Protein AF-A0A1H2LSC7-F1 (afdb_monomer_lite)

pLDDT: mean 88.25, std 16.61, range [33.81, 98.88]

Structure (mmCIF, N/CA/C/O backbone):
data_AF-A0A1H2LSC7-F1
#
_entry.id   AF-A0A1H2LSC7-F1
#
loop_
_atom_site.group_PDB
_atom_site.id
_atom_site.type_symbol
_atom_site.label_atom_id
_atom_site.label_alt_id
_atom_site.label_comp_id
_atom_site.label_asym_id
_atom_site.label_entity_id
_atom_site.label_seq_id
_atom_site.pdbx_PDB_ins_code
_atom_site.Cartn_x
_atom_site.Cartn_y
_atom_site.Cartn_z
_atom_site.occupancy
_atom_site.B_iso_or_equiv
_atom_site.auth_seq_id
_atom_site.auth_comp_id
_atom_site.auth_asym_id
_atom_site.auth_atom_id
_atom_site.pdbx_PDB_model_num
ATOM 1 N N . MET A 1 1 ? 28.258 75.746 16.728 1.00 35.03 1 MET A N 1
ATOM 2 C CA . MET A 1 1 ? 27.053 76.510 16.337 1.00 35.03 1 MET A CA 1
ATOM 3 C C . MET A 1 1 ? 25.884 75.543 16.276 1.00 35.03 1 MET A C 1
ATOM 5 O O . MET A 1 1 ? 26.027 74.569 15.561 1.00 35.03 1 MET A O 1
ATOM 9 N N . ARG A 1 2 ? 24.838 75.814 17.082 1.00 34.50 2 ARG A N 1
ATOM 10 C CA . ARG A 1 2 ? 23.387 75.540 16.917 1.00 34.50 2 ARG A CA 1
ATOM 11 C C . ARG A 1 2 ? 22.988 74.249 16.175 1.00 34.50 2 ARG A C 1
ATOM 13 O O . ARG A 1 2 ? 23.414 74.051 15.056 1.00 34.50 2 ARG A O 1
ATOM 20 N N . ALA A 1 3 ? 22.050 73.413 16.591 1.00 33.81 3 ALA A N 1
ATOM 21 C CA . ALA A 1 3 ? 21.093 73.287 17.691 1.00 33.81 3 ALA A CA 1
ATOM 22 C C . ALA A 1 3 ? 20.413 71.900 17.421 1.00 33.81 3 ALA A C 1
ATOM 24 O O . ALA A 1 3 ? 20.705 71.289 16.400 1.00 33.81 3 ALA A O 1
ATOM 25 N N . LEU A 1 4 ? 19.572 71.247 18.216 1.00 38.88 4 LEU A N 1
ATOM 26 C CA . LEU A 1 4 ? 18.286 71.630 18.788 1.00 38.88 4 LEU A CA 1
ATOM 27 C C . LEU A 1 4 ? 17.768 70.361 19.494 1.00 38.88 4 LEU A C 1
ATOM 29 O O . LEU A 1 4 ? 17.824 69.264 18.943 1.00 38.88 4 LEU A O 1
ATOM 33 N N . VAL A 1 5 ? 17.234 70.546 20.694 1.00 41.16 5 VAL A N 1
ATOM 34 C CA . VAL A 1 5 ? 16.410 69.588 21.437 1.00 41.16 5 VAL A CA 1
ATOM 35 C C . VAL A 1 5 ? 15.128 69.289 20.655 1.00 41.16 5 VAL A C 1
ATOM 37 O O . VAL A 1 5 ? 14.510 70.219 20.139 1.00 41.16 5 VAL A O 1
ATOM 40 N N . ARG A 1 6 ? 14.674 68.029 20.644 1.00 41.75 6 ARG A N 1
ATOM 41 C CA . ARG A 1 6 ? 13.248 67.694 20.485 1.00 41.75 6 ARG A CA 1
ATOM 42 C C . ARG A 1 6 ? 12.910 66.387 21.201 1.00 41.75 6 ARG A C 1
ATOM 44 O O . ARG A 1 6 ? 13.092 65.291 20.686 1.00 41.75 6 ARG A O 1
ATOM 51 N N . THR A 1 7 ? 12.426 66.564 22.422 1.00 42.53 7 THR A N 1
ATOM 52 C CA . THR A 1 7 ? 11.680 65.598 23.223 1.00 42.53 7 THR A CA 1
ATOM 53 C C . THR A 1 7 ? 10.428 65.157 22.465 1.00 42.53 7 THR A C 1
ATOM 55 O O . THR A 1 7 ? 9.638 66.007 22.060 1.00 42.53 7 THR A O 1
ATOM 58 N N . TYR A 1 8 ? 10.211 63.849 22.329 1.00 38.62 8 TYR A N 1
ATOM 59 C CA . TYR A 1 8 ? 8.904 63.285 21.996 1.00 38.62 8 TYR A CA 1
ATOM 60 C C . TYR A 1 8 ? 8.527 62.263 23.068 1.00 38.62 8 TYR A C 1
ATOM 62 O O . TYR A 1 8 ? 9.017 61.138 23.076 1.00 38.62 8 TYR A O 1
ATOM 70 N N . LEU A 1 9 ? 7.652 62.683 23.987 1.00 42.12 9 LEU A N 1
ATOM 71 C CA . LEU A 1 9 ? 6.795 61.763 24.724 1.00 42.12 9 LEU A CA 1
ATOM 72 C C . LEU A 1 9 ? 5.819 61.139 23.721 1.00 42.12 9 LEU A C 1
ATOM 74 O O . LEU A 1 9 ? 5.091 61.863 23.045 1.00 42.12 9 LEU A O 1
ATOM 78 N N . THR A 1 10 ? 5.770 59.812 23.657 1.00 39.44 10 THR A N 1
ATOM 79 C CA . THR A 1 10 ? 4.643 59.084 23.064 1.00 39.44 10 THR A CA 1
ATOM 80 C C . THR A 1 10 ? 4.131 58.061 24.071 1.00 39.44 10 THR A C 1
ATOM 82 O O . THR A 1 10 ? 4.893 57.375 24.746 1.00 39.44 10 THR A O 1
ATOM 85 N N . LEU A 1 11 ? 2.811 58.084 24.235 1.00 39.69 11 LEU A N 1
ATOM 86 C CA . LEU A 1 11 ? 2.016 57.390 25.238 1.00 39.69 11 LEU A CA 1
ATOM 87 C C . LEU A 1 11 ? 2.066 55.867 25.040 1.00 39.69 11 LEU A C 1
ATOM 89 O O . LEU A 1 11 ? 1.738 55.370 23.965 1.00 39.69 11 LEU A O 1
ATOM 93 N N . LEU A 1 12 ? 2.414 55.128 26.095 1.00 38.09 12 LEU A N 1
ATOM 94 C CA . LEU A 1 12 ? 2.219 53.679 26.182 1.00 38.09 12 LEU A CA 1
ATOM 95 C C . LEU A 1 12 ? 0.728 53.393 26.418 1.00 38.09 12 LEU A C 1
ATOM 97 O O . LEU A 1 12 ? 0.243 53.499 27.542 1.00 38.09 12 LEU A O 1
ATOM 101 N N . ALA A 1 13 ? -0.002 53.039 25.362 1.00 42.72 13 ALA A N 1
ATOM 102 C CA . ALA A 1 13 ? -1.323 52.434 25.485 1.00 42.72 13 ALA A CA 1
ATOM 103 C C . ALA A 1 13 ? -1.151 50.932 25.765 1.00 42.72 13 ALA A C 1
ATOM 105 O O . ALA A 1 13 ? -0.716 50.168 24.905 1.00 42.72 13 ALA A O 1
ATOM 106 N N . SER A 1 14 ? -1.453 50.519 26.992 1.00 41.12 14 SER A N 1
ATOM 107 C CA . SER A 1 14 ? -1.432 49.123 27.425 1.00 41.12 14 SER A CA 1
ATOM 108 C C . SER A 1 14 ? -2.582 48.350 26.773 1.00 41.12 14 SER A C 1
ATOM 110 O O . SER A 1 14 ? -3.738 48.514 27.154 1.00 41.12 14 SER A O 1
ATOM 112 N N . ALA A 1 15 ? -2.278 47.490 25.801 1.00 44.19 15 ALA A N 1
ATOM 113 C CA . ALA A 1 15 ? -3.212 46.468 25.343 1.00 44.19 15 ALA A CA 1
ATOM 114 C C . ALA A 1 15 ? -3.176 45.297 26.338 1.00 44.19 15 ALA A C 1
ATOM 116 O O . ALA A 1 15 ? -2.215 44.529 26.371 1.00 44.19 15 ALA A O 1
ATOM 117 N N . LEU A 1 16 ? -4.207 45.179 27.180 1.00 39.78 16 LEU A N 1
ATOM 118 C CA . LEU A 1 16 ? -4.446 43.969 27.964 1.00 39.78 16 LEU A CA 1
ATOM 119 C C . LEU A 1 16 ? -4.820 42.843 26.988 1.00 39.78 16 LEU A C 1
ATOM 121 O O . LEU A 1 16 ? -5.946 42.777 26.499 1.00 39.78 16 LEU A O 1
ATOM 125 N N . VAL A 1 17 ? -3.865 41.968 26.686 1.00 43.94 17 VAL A N 1
ATOM 126 C CA . VAL A 1 17 ? -4.133 40.697 26.010 1.00 43.94 17 VAL A CA 1
ATOM 127 C C . VAL A 1 17 ? -4.772 39.770 27.042 1.00 43.94 17 VAL A C 1
ATOM 129 O O . VAL A 1 17 ? -4.100 39.306 27.962 1.00 43.94 17 VAL A O 1
ATOM 132 N N . LEU A 1 18 ? -6.078 39.512 26.916 1.00 41.44 18 LEU A N 1
ATOM 133 C CA . LEU A 1 18 ? -6.701 38.375 27.591 1.00 41.44 18 LEU A CA 1
ATOM 134 C C . LEU A 1 18 ? -6.122 37.098 26.976 1.00 41.44 18 LEU A C 1
ATOM 136 O O . LEU A 1 18 ? -6.518 36.681 25.889 1.00 41.44 18 LEU A O 1
ATOM 140 N N . VAL A 1 19 ? -5.177 36.477 27.675 1.00 43.66 19 VAL A N 1
ATOM 141 C CA . VAL A 1 19 ? -4.771 35.101 27.397 1.00 43.66 19 VAL A CA 1
ATOM 142 C C . VAL A 1 19 ? -5.918 34.208 27.859 1.00 43.66 19 VAL A C 1
ATOM 144 O O . VAL A 1 19 ? -6.100 33.980 29.054 1.00 43.66 19 VAL A O 1
ATOM 147 N N . ALA A 1 20 ? -6.733 33.739 26.916 1.00 48.62 20 ALA A N 1
ATOM 148 C CA . ALA A 1 20 ? -7.642 32.636 27.178 1.00 48.62 20 ALA A CA 1
ATOM 149 C C . ALA A 1 20 ? -6.784 31.398 27.476 1.00 48.62 20 ALA A C 1
ATOM 151 O O . ALA A 1 20 ? -6.109 30.873 26.593 1.00 48.62 20 ALA A O 1
ATOM 152 N N . LEU A 1 21 ? -6.774 30.962 28.736 1.00 45.81 21 LEU A N 1
ATOM 153 C CA . LEU A 1 21 ? -6.226 29.669 29.127 1.00 45.81 21 LEU A CA 1
ATOM 154 C C . LEU A 1 21 ? -7.118 28.589 28.505 1.00 45.81 21 LEU A C 1
ATOM 156 O O . LEU A 1 21 ? -8.136 28.209 29.082 1.00 45.81 21 LEU A O 1
ATOM 160 N N . ALA A 1 22 ? -6.768 28.127 27.305 1.00 52.47 22 ALA A N 1
ATOM 161 C CA . ALA A 1 22 ? -7.295 26.879 26.783 1.00 52.47 22 ALA A CA 1
ATOM 162 C C . ALA A 1 22 ? -6.825 25.770 27.734 1.00 52.47 22 ALA A C 1
ATOM 164 O O . ALA A 1 22 ? -5.633 25.471 27.811 1.00 52.47 22 ALA A O 1
ATOM 165 N N . GLY A 1 23 ? -7.747 25.223 28.529 1.00 44.78 23 GLY A N 1
ATOM 166 C CA . GLY A 1 23 ? -7.474 24.010 29.293 1.00 44.78 23 GLY A CA 1
ATOM 167 C C . GLY A 1 23 ? -7.078 22.874 28.341 1.00 44.78 23 GLY A C 1
ATOM 168 O O . GLY A 1 23 ? -7.434 22.929 27.160 1.00 44.78 23 GLY A O 1
ATOM 169 N N . PRO A 1 24 ? -6.349 21.851 28.815 1.00 43.66 24 PRO A N 1
ATOM 170 C CA . PRO A 1 24 ? -6.040 20.695 27.987 1.00 43.66 24 PRO A CA 1
ATOM 171 C C . PRO A 1 24 ? -7.358 20.109 27.480 1.00 43.66 24 PRO A C 1
ATOM 173 O O . PRO A 1 24 ? -8.225 19.739 28.276 1.00 43.66 24 PRO A O 1
ATOM 176 N N . ALA A 1 25 ? -7.534 20.081 26.159 1.00 47.75 25 ALA A N 1
ATOM 177 C CA . ALA A 1 25 ? -8.632 19.353 25.553 1.00 47.75 25 ALA A CA 1
ATOM 178 C C . ALA A 1 25 ? -8.493 17.900 26.013 1.00 47.75 25 ALA A C 1
ATOM 180 O O . ALA A 1 25 ? -7.484 17.255 25.732 1.00 47.75 25 ALA A O 1
ATOM 181 N N . ALA A 1 26 ? -9.460 17.407 26.788 1.00 49.00 26 ALA A N 1
ATOM 182 C CA . ALA A 1 26 ? -9.524 15.986 27.083 1.00 49.00 26 ALA A CA 1
ATOM 183 C C . ALA A 1 26 ? -9.563 15.255 25.736 1.00 49.00 26 ALA A C 1
ATOM 185 O O . ALA A 1 26 ? -10.415 15.574 24.902 1.00 49.00 26 ALA A O 1
ATOM 186 N N . ALA A 1 27 ? -8.618 14.338 25.509 1.00 55.34 27 ALA A N 1
ATOM 187 C CA . ALA A 1 27 ? -8.615 13.514 24.311 1.00 55.34 27 ALA A CA 1
ATOM 188 C C . ALA A 1 27 ? -9.994 12.852 24.196 1.00 55.34 27 ALA A C 1
ATOM 190 O O . ALA A 1 27 ? -10.473 12.218 25.142 1.00 55.34 27 ALA A O 1
ATOM 191 N N . ALA A 1 28 ? -10.683 13.099 23.083 1.00 61.38 28 ALA A N 1
ATOM 192 C CA . ALA A 1 28 ? -11.996 12.526 22.865 1.00 61.38 28 ALA A CA 1
ATOM 193 C C . ALA A 1 28 ? -11.847 11.002 22.824 1.00 61.38 28 ALA A C 1
ATOM 195 O O . ALA A 1 28 ? -11.051 10.483 22.047 1.00 61.38 28 ALA A O 1
ATOM 196 N N . VAL A 1 29 ? -12.606 10.293 23.663 1.00 62.53 29 VAL A N 1
ATOM 197 C CA . VAL A 1 29 ? -12.634 8.827 23.637 1.00 62.53 29 VAL A CA 1
ATOM 198 C C . VAL A 1 29 ? -13.017 8.378 22.220 1.00 62.53 29 VAL A C 1
ATOM 200 O O . VAL A 1 29 ? -14.018 8.885 21.694 1.00 62.53 29 VAL A O 1
ATOM 203 N N . PRO A 1 30 ? -12.269 7.441 21.605 1.00 72.19 30 PRO A N 1
ATOM 204 C CA . PRO A 1 30 ? -12.590 6.931 20.280 1.00 72.19 30 PRO A CA 1
ATOM 205 C C . PRO A 1 30 ? -14.047 6.464 20.184 1.00 72.19 30 PRO A C 1
ATOM 207 O O . PRO A 1 30 ? -14.592 5.827 21.091 1.00 72.19 30 PRO A O 1
ATOM 210 N N . GLY A 1 31 ? -14.704 6.795 19.072 1.00 78.50 31 GLY A N 1
ATOM 211 C CA . GLY A 1 31 ? -16.074 6.363 18.820 1.00 78.50 31 GLY A CA 1
ATOM 212 C C . GLY A 1 31 ? -16.161 4.849 18.577 1.00 78.50 31 GLY A C 1
ATOM 213 O O . GLY A 1 31 ? -15.164 4.202 18.266 1.00 78.50 31 GLY A O 1
ATOM 214 N N . PRO A 1 32 ? -17.364 4.249 18.608 1.00 81.94 32 PRO A N 1
ATOM 215 C CA . PRO A 1 32 ? -17.538 2.801 18.427 1.00 81.94 32 PRO A CA 1
ATOM 216 C C . PRO A 1 32 ? -17.153 2.285 17.028 1.00 81.94 32 PRO A C 1
ATOM 218 O O . PRO A 1 32 ? -17.107 1.079 16.817 1.00 81.94 32 PRO A O 1
ATOM 221 N N . ARG A 1 33 ? -16.899 3.178 16.064 1.00 90.81 33 ARG A N 1
ATOM 222 C CA . ARG A 1 33 ? -16.429 2.846 14.706 1.00 90.81 33 ARG A CA 1
ATOM 223 C C . ARG A 1 33 ? -14.995 3.305 14.444 1.00 90.81 33 ARG A C 1
ATOM 225 O O . ARG A 1 33 ? -14.548 3.261 13.301 1.00 90.81 33 ARG A O 1
ATOM 232 N N . THR A 1 34 ? -14.314 3.784 15.481 1.00 95.12 34 THR A N 1
ATOM 233 C CA . THR A 1 34 ? -12.961 4.313 15.385 1.00 95.12 34 THR A CA 1
ATOM 234 C C . THR A 1 34 ? -11.966 3.192 15.652 1.00 95.12 34 THR A C 1
ATOM 236 O O . THR A 1 34 ? -11.986 2.563 16.713 1.00 95.12 34 THR A O 1
ATOM 239 N N . GLY A 1 35 ? -11.142 2.908 14.657 1.00 96.94 35 GLY A N 1
ATOM 240 C CA . GLY A 1 35 ? -9.909 2.156 14.780 1.00 96.94 35 GLY A CA 1
ATOM 241 C C . GLY A 1 35 ? -8.707 3.082 14.914 1.00 96.94 35 GLY A C 1
ATOM 242 O O . GLY A 1 35 ? -8.849 4.283 15.151 1.00 96.94 35 GLY A O 1
ATOM 243 N N . VAL A 1 36 ? -7.537 2.488 14.772 1.00 97.12 36 VAL A N 1
ATOM 244 C CA . VAL A 1 36 ? -6.236 3.139 14.910 1.00 97.12 36 VAL A CA 1
ATOM 245 C C . VAL A 1 36 ? -5.244 2.431 14.007 1.00 97.12 36 VAL A C 1
ATOM 247 O O . VAL A 1 36 ? -5.333 1.208 13.841 1.00 97.12 36 VAL A O 1
ATOM 250 N N . ASP A 1 37 ? -4.264 3.153 13.493 1.00 97.25 37 ASP A N 1
ATOM 251 C CA . ASP A 1 37 ? -3.101 2.536 12.882 1.00 97.25 37 ASP A CA 1
ATOM 252 C C . ASP A 1 37 ? -1.836 2.772 13.712 1.00 97.25 37 ASP A C 1
ATOM 254 O O . ASP A 1 37 ? -1.679 3.771 14.413 1.00 97.25 37 ASP A O 1
ATOM 258 N N . VAL A 1 38 ? -0.976 1.752 13.740 1.00 97.00 38 VAL A N 1
ATOM 259 C CA . VAL A 1 38 ? 0.258 1.745 14.532 1.00 97.00 38 VAL A CA 1
ATOM 260 C C . VAL A 1 38 ? 1.401 1.151 13.729 1.00 97.00 38 VAL A C 1
ATOM 262 O O . VAL A 1 38 ? 1.217 0.275 12.880 1.00 97.00 38 VAL A O 1
ATOM 265 N N . SER A 1 39 ? 2.610 1.598 14.036 1.00 96.81 39 SER A N 1
ATOM 266 C CA . SER A 1 39 ? 3.842 1.086 13.446 1.00 96.81 39 SER A CA 1
ATOM 267 C C . SER A 1 39 ? 4.998 1.279 14.420 1.00 96.81 39 SER A C 1
ATOM 269 O O . SER A 1 39 ? 4.795 1.462 15.622 1.00 96.81 39 SER A O 1
ATOM 271 N N . TRP A 1 40 ? 6.225 1.241 13.916 1.00 94.25 40 TRP A N 1
ATOM 272 C CA . TRP A 1 40 ? 7.440 1.347 14.716 1.00 94.25 40 TRP A CA 1
ATOM 273 C C . TRP A 1 40 ? 7.497 2.530 15.716 1.00 94.25 40 TRP A C 1
ATOM 275 O O . TRP A 1 40 ? 8.130 2.348 16.759 1.00 94.25 40 TRP A O 1
ATOM 285 N N . PRO A 1 41 ? 6.852 3.706 15.507 1.00 94.56 41 PRO A N 1
ATOM 286 C CA . PRO A 1 41 ? 6.888 4.777 16.506 1.00 94.56 41 PRO A CA 1
ATOM 287 C C . PRO A 1 41 ? 6.152 4.419 17.807 1.00 94.56 41 PRO A C 1
ATOM 289 O O . PRO A 1 41 ? 6.442 5.002 18.849 1.00 94.56 41 PRO A O 1
ATOM 292 N N . GLN A 1 42 ? 5.230 3.449 17.766 1.00 95.38 42 GLN A N 1
ATOM 293 C CA . GLN A 1 42 ? 4.459 2.969 18.919 1.00 95.38 42 GLN A CA 1
ATOM 294 C C . GLN A 1 42 ? 5.001 1.649 19.503 1.00 95.38 42 GLN A C 1
ATOM 296 O O . GLN A 1 42 ? 4.271 0.925 20.186 1.00 95.38 42 GLN A O 1
ATOM 301 N N . CYS A 1 43 ? 6.256 1.276 19.226 1.00 95.50 43 CYS A N 1
ATOM 302 C CA . CYS A 1 43 ? 6.854 0.094 19.852 1.00 95.50 43 CYS A CA 1
ATOM 303 C C . CYS A 1 43 ? 6.941 0.251 21.380 1.00 95.50 43 CYS A C 1
ATOM 305 O O . CYS A 1 43 ? 7.501 1.225 21.883 1.00 95.50 43 CYS A O 1
ATOM 307 N N . GLY A 1 44 ? 6.403 -0.726 22.119 1.00 92.44 44 GLY A N 1
ATOM 308 C CA . GLY A 1 44 ? 6.350 -0.731 23.586 1.00 92.44 44 GLY A CA 1
ATOM 309 C C . GLY A 1 44 ? 5.392 0.295 24.209 1.00 92.44 44 GLY A C 1
ATOM 310 O O . GLY A 1 44 ? 5.333 0.412 25.434 1.00 92.44 44 GLY A O 1
ATOM 311 N N . THR A 1 45 ? 4.660 1.055 23.393 1.00 93.00 45 THR A N 1
ATOM 312 C CA . THR A 1 45 ? 3.756 2.133 23.823 1.00 93.00 45 THR A CA 1
ATOM 313 C C . THR A 1 45 ? 2.422 2.070 23.083 1.00 93.00 45 THR A C 1
ATOM 315 O O . THR A 1 45 ? 1.831 3.102 22.758 1.00 93.00 45 THR A O 1
ATOM 318 N N . GLN A 1 46 ? 1.927 0.858 22.806 1.00 91.88 46 GLN A N 1
ATOM 319 C CA . GLN A 1 46 ? 0.678 0.691 22.073 1.00 91.88 46 GLN A CA 1
ATOM 320 C C . GLN A 1 46 ? -0.472 1.399 22.801 1.00 91.88 46 GLN A C 1
ATOM 322 O O . GLN A 1 46 ? -0.553 1.357 24.037 1.00 91.88 46 GLN A O 1
ATOM 327 N N . PRO A 1 47 ? -1.388 2.027 22.049 1.00 90.75 47 PRO A N 1
ATOM 328 C CA . PRO A 1 47 ? -2.532 2.710 22.628 1.00 90.75 47 PRO A CA 1
ATOM 329 C C . PRO A 1 47 ? -3.345 1.800 23.562 1.00 90.75 47 PRO A C 1
ATOM 331 O O . PRO A 1 47 ? -3.605 0.632 23.259 1.00 90.75 47 PRO A O 1
ATOM 334 N N . SER A 1 48 ? -3.766 2.349 24.704 1.00 86.12 48 SER A N 1
ATOM 335 C CA . SER A 1 48 ? -4.582 1.632 25.699 1.00 86.12 48 SER A CA 1
ATOM 336 C C . SER A 1 48 ? -6.087 1.893 25.563 1.00 86.12 48 SER A C 1
ATOM 338 O O . SER A 1 48 ? -6.891 1.239 26.234 1.00 86.12 48 SER A O 1
ATOM 340 N N . ASP A 1 49 ? -6.474 2.817 24.682 1.00 83.06 49 ASP A N 1
ATOM 341 C CA . ASP A 1 49 ? -7.871 3.127 24.401 1.00 83.06 49 ASP A CA 1
ATOM 342 C C . ASP A 1 49 ? -8.600 1.968 23.703 1.00 83.06 49 ASP A C 1
ATOM 344 O O . ASP A 1 49 ? -8.019 1.012 23.180 1.00 83.06 49 ASP A O 1
ATOM 348 N N . ARG A 1 50 ? -9.933 2.043 23.703 1.00 87.75 50 ARG A N 1
ATOM 349 C CA . ARG A 1 50 ? -10.791 1.037 23.072 1.00 87.75 50 ARG A CA 1
ATOM 350 C C . ARG A 1 50 ? -10.996 1.362 21.596 1.00 87.75 50 ARG A C 1
ATOM 352 O O . ARG A 1 50 ? -11.848 2.180 21.265 1.00 87.75 50 ARG A O 1
ATOM 359 N N . PHE A 1 51 ? -10.294 0.644 20.728 1.00 94.44 51 PHE A N 1
ATOM 360 C CA . PHE A 1 51 ? -10.436 0.748 19.273 1.00 94.44 51 PHE A CA 1
ATOM 361 C C . PHE A 1 51 ? -11.216 -0.420 18.679 1.00 94.44 51 PHE A C 1
ATOM 363 O O . PHE A 1 51 ? -11.084 -1.563 19.120 1.00 94.44 51 PHE A O 1
ATOM 370 N N . ALA A 1 52 ? -12.039 -0.136 17.671 1.00 95.25 52 ALA A N 1
ATOM 371 C CA . ALA A 1 52 ? -12.865 -1.137 17.000 1.00 95.25 52 ALA A CA 1
ATOM 372 C C . ALA A 1 52 ? -12.048 -2.122 16.140 1.00 95.25 52 ALA A C 1
ATOM 374 O O . ALA A 1 52 ? -12.404 -3.294 15.996 1.00 95.25 52 ALA A O 1
ATOM 375 N N . PHE A 1 53 ? -10.950 -1.640 15.569 1.00 97.31 53 PHE A N 1
ATOM 376 C CA . PHE A 1 53 ? -9.999 -2.388 14.754 1.00 97.31 53 PHE A CA 1
ATOM 377 C C . PHE A 1 53 ? -8.631 -1.700 14.825 1.00 97.31 53 PHE A C 1
ATOM 379 O O . PHE A 1 53 ? -8.545 -0.551 15.263 1.00 97.31 53 PHE A O 1
ATOM 386 N N . ALA A 1 54 ? -7.588 -2.386 14.369 1.00 97.88 54 ALA A N 1
ATOM 387 C CA . ALA A 1 54 ? -6.271 -1.799 14.181 1.00 97.88 54 ALA A CA 1
ATOM 388 C C . ALA A 1 54 ? -5.686 -2.136 12.802 1.00 97.88 54 ALA A C 1
ATOM 390 O O . ALA A 1 54 ? -5.919 -3.228 12.264 1.00 97.88 54 ALA A O 1
ATOM 391 N N . VAL A 1 55 ? -4.914 -1.204 12.246 1.00 98.62 55 VAL A N 1
ATOM 392 C CA . VAL A 1 55 ? -4.080 -1.410 11.055 1.00 98.62 55 VAL A CA 1
ATOM 393 C C . VAL A 1 55 ? -2.614 -1.381 11.484 1.00 98.62 55 VAL A C 1
ATOM 395 O O . VAL A 1 55 ? -2.158 -0.418 12.086 1.00 98.62 55 VAL A O 1
ATOM 398 N N . VAL A 1 56 ? -1.867 -2.449 11.217 1.00 98.69 56 VAL A N 1
ATOM 399 C CA . VAL A 1 56 ? -0.480 -2.578 11.685 1.00 98.69 56 VAL A CA 1
ATOM 400 C C . VAL A 1 56 ? 0.490 -2.421 10.517 1.00 98.69 56 VAL A C 1
ATOM 402 O O . VAL A 1 56 ? 0.393 -3.136 9.515 1.00 98.69 56 VAL A O 1
ATOM 405 N N . GLY A 1 57 ? 1.440 -1.499 10.650 1.00 98.50 57 GLY A N 1
ATOM 406 C CA . GLY A 1 57 ? 2.492 -1.258 9.666 1.00 98.50 57 GLY A CA 1
ATOM 407 C C . GLY A 1 57 ? 3.516 -2.389 9.644 1.00 98.50 57 GLY A C 1
ATOM 408 O O . GLY A 1 57 ? 4.145 -2.693 10.656 1.00 98.50 57 GLY A O 1
ATOM 409 N N . VAL A 1 58 ? 3.720 -3.014 8.487 1.00 98.69 58 VAL A N 1
ATOM 410 C CA . VAL A 1 58 ? 4.584 -4.204 8.353 1.00 98.69 58 VAL A CA 1
ATOM 411 C C . VAL A 1 58 ? 6.064 -3.838 8.222 1.00 98.69 58 VAL A C 1
ATOM 413 O O . VAL A 1 58 ? 6.933 -4.539 8.745 1.00 98.69 58 VAL A O 1
ATOM 416 N N . ASN A 1 59 ? 6.376 -2.749 7.520 1.00 95.69 59 ASN A N 1
ATOM 417 C CA . ASN A 1 59 ? 7.734 -2.443 7.069 1.00 95.69 59 ASN A CA 1
ATOM 418 C C . ASN A 1 59 ? 8.365 -1.197 7.711 1.00 95.69 59 ASN A C 1
ATOM 420 O O . ASN A 1 59 ? 9.470 -0.818 7.346 1.00 95.69 59 ASN A O 1
ATOM 424 N N . GLY A 1 60 ? 7.740 -0.613 8.736 1.00 88.19 60 GLY A N 1
ATOM 425 C CA . GLY A 1 60 ? 8.411 0.344 9.620 1.00 88.19 60 GLY A CA 1
ATOM 426 C C . GLY A 1 60 ? 8.813 1.671 8.959 1.00 88.19 60 GLY A C 1
ATOM 427 O O . GLY A 1 60 ? 9.840 2.234 9.323 1.00 88.19 60 GLY A O 1
ATOM 428 N N . GLY A 1 61 ? 8.048 2.164 7.980 1.00 88.00 61 GLY A N 1
ATOM 429 C CA . GLY A 1 61 ? 8.283 3.468 7.342 1.00 88.00 61 GLY A CA 1
ATOM 430 C C . GLY A 1 61 ? 9.161 3.434 6.088 1.00 88.00 61 GLY A C 1
ATOM 431 O O . GLY A 1 61 ? 9.252 4.433 5.382 1.00 88.00 61 GLY A O 1
ATOM 432 N N . ILE A 1 62 ? 9.798 2.302 5.766 1.00 90.12 62 ILE A N 1
ATOM 433 C CA . ILE A 1 62 ? 10.559 2.130 4.520 1.00 90.12 62 ILE A CA 1
ATOM 434 C C . ILE A 1 62 ? 10.162 0.802 3.885 1.00 90.12 62 ILE A C 1
ATOM 436 O O . ILE A 1 62 ? 10.137 -0.235 4.540 1.00 90.12 62 ILE A O 1
ATOM 440 N N . SER A 1 63 ? 9.912 0.809 2.573 1.00 91.38 63 SER A N 1
ATOM 441 C CA . SER A 1 63 ? 9.406 -0.366 1.843 1.00 91.38 63 SER A CA 1
ATOM 442 C C . SER A 1 63 ? 10.232 -1.653 2.008 1.00 91.38 63 SER A C 1
ATOM 444 O O . SER A 1 63 ? 9.696 -2.747 1.836 1.00 91.38 63 SER A O 1
ATOM 446 N N . SER A 1 64 ? 11.521 -1.533 2.342 1.00 91.56 64 SER A N 1
ATOM 447 C CA . SER A 1 64 ? 12.464 -2.642 2.494 1.00 91.56 64 SER A CA 1
ATOM 448 C C . SER A 1 64 ? 12.837 -2.984 3.941 1.00 91.56 64 SER A C 1
ATOM 450 O O . SER A 1 64 ? 13.578 -3.946 4.141 1.00 91.56 64 SER A O 1
ATOM 452 N N . THR A 1 65 ? 12.370 -2.251 4.953 1.00 94.50 65 THR A N 1
ATOM 453 C CA . THR A 1 65 ? 12.669 -2.555 6.368 1.00 94.50 65 THR A CA 1
ATOM 454 C C . THR A 1 65 ? 11.567 -3.389 7.010 1.00 94.50 65 THR A C 1
ATOM 456 O O . THR A 1 65 ? 10.544 -3.647 6.387 1.00 94.50 65 THR A O 1
ATOM 459 N N . THR A 1 66 ? 11.779 -3.864 8.234 1.00 97.44 66 THR A N 1
ATOM 460 C CA . THR A 1 66 ? 10.774 -4.602 9.013 1.00 97.44 66 THR A CA 1
ATOM 461 C C . THR A 1 66 ? 10.408 -3.772 10.230 1.00 97.44 66 THR A C 1
ATOM 463 O O . THR A 1 66 ? 11.305 -3.248 10.890 1.00 97.44 66 THR A O 1
ATOM 466 N N . ASN A 1 67 ? 9.117 -3.662 10.546 1.00 98.12 67 ASN A N 1
ATOM 467 C CA . ASN A 1 67 ? 8.690 -3.086 11.816 1.00 98.12 67 ASN A CA 1
ATOM 468 C C . ASN A 1 67 ? 9.205 -3.974 12.974 1.00 98.12 67 ASN A C 1
ATOM 470 O O . ASN A 1 67 ? 8.797 -5.136 13.066 1.00 98.12 67 ASN A O 1
ATOM 474 N N . PRO A 1 68 ? 10.092 -3.468 13.853 1.00 97.62 68 PRO A N 1
ATOM 475 C CA . PRO A 1 68 ? 10.744 -4.286 14.873 1.00 97.62 68 PRO A CA 1
ATOM 476 C C . PRO A 1 68 ? 9.788 -4.798 15.959 1.00 97.62 68 PRO A C 1
ATOM 478 O O . PRO A 1 68 ? 10.125 -5.761 16.639 1.00 97.62 68 PRO A O 1
ATOM 481 N N . CYS A 1 69 ? 8.605 -4.199 16.111 1.00 97.19 69 CYS A N 1
ATOM 482 C CA . CYS A 1 69 ? 7.575 -4.643 17.052 1.00 97.19 69 CYS A CA 1
ATOM 483 C C . CYS A 1 69 ? 6.344 -5.237 16.350 1.00 97.19 69 CYS A C 1
ATOM 485 O O . CYS A 1 69 ? 5.262 -5.279 16.933 1.00 97.19 69 CYS A O 1
ATOM 487 N N . LEU A 1 70 ? 6.485 -5.723 15.108 1.00 98.50 70 LEU A N 1
ATOM 488 C CA . LEU A 1 70 ? 5.358 -6.248 14.332 1.00 98.50 70 LEU A CA 1
ATOM 489 C C . LEU A 1 70 ? 4.613 -7.379 15.061 1.00 98.50 70 LEU A C 1
ATOM 491 O O . LEU A 1 70 ? 3.389 -7.347 15.121 1.00 98.50 70 LEU A O 1
ATOM 495 N N . ALA A 1 71 ? 5.319 -8.349 15.653 1.00 98.44 71 ALA A N 1
ATOM 496 C CA . ALA A 1 71 ? 4.684 -9.460 16.372 1.00 98.44 71 ALA A CA 1
ATOM 497 C C . ALA A 1 71 ? 3.886 -8.971 17.595 1.00 98.44 71 ALA A C 1
ATOM 499 O O . ALA A 1 71 ? 2.725 -9.337 17.783 1.00 98.44 71 ALA A O 1
ATOM 500 N N . GLU A 1 72 ? 4.484 -8.080 18.386 1.00 98.06 72 GLU A N 1
ATOM 501 C CA . GLU A 1 72 ? 3.856 -7.455 19.553 1.00 98.06 72 GLU A CA 1
ATOM 502 C C . GLU A 1 72 ? 2.598 -6.668 19.160 1.00 98.06 72 GLU A C 1
ATOM 504 O O . GLU A 1 72 ? 1.534 -6.840 19.757 1.00 98.06 72 GLU A O 1
ATOM 509 N N . GLN A 1 73 ? 2.690 -5.849 18.111 1.00 98.12 73 GLN A N 1
ATOM 510 C CA . GLN A 1 73 ? 1.574 -5.041 17.626 1.00 98.12 73 GLN A CA 1
ATOM 511 C C . GLN A 1 73 ? 0.466 -5.888 17.001 1.00 98.12 73 GLN A C 1
ATOM 513 O O . GLN A 1 73 ? -0.704 -5.564 17.175 1.00 98.12 73 GLN A O 1
ATOM 518 N N . LEU A 1 74 ? 0.793 -6.996 16.334 1.00 98.50 74 LEU A N 1
ATOM 519 C CA . LEU A 1 74 ? -0.199 -7.950 15.836 1.00 98.50 74 LEU A CA 1
ATOM 520 C C . LEU A 1 74 ? -0.969 -8.619 16.981 1.00 98.50 74 LEU A C 1
ATOM 522 O O . LEU A 1 74 ? -2.201 -8.682 16.937 1.00 98.50 74 LEU A O 1
ATOM 526 N N . ALA A 1 75 ? -0.266 -9.085 18.016 1.00 97.69 75 ALA A N 1
ATOM 527 C CA . ALA A 1 75 ? -0.891 -9.677 19.197 1.00 97.69 75 ALA A CA 1
ATOM 528 C C . ALA A 1 75 ? -1.785 -8.660 19.927 1.00 97.69 75 ALA A C 1
ATOM 530 O O . ALA A 1 75 ? -2.933 -8.968 20.261 1.00 97.69 75 ALA A O 1
ATOM 531 N N . TRP A 1 76 ? -1.297 -7.428 20.107 1.00 97.25 76 TRP A N 1
ATOM 532 C CA . TRP A 1 76 ? -2.075 -6.323 20.670 1.00 97.25 76 TRP A CA 1
ATOM 533 C C . TRP A 1 76 ? -3.321 -6.021 19.828 1.00 97.25 76 TRP A C 1
ATOM 535 O O . TRP A 1 76 ? -4.427 -6.023 20.366 1.00 97.25 76 TRP A O 1
ATOM 545 N N . ALA A 1 77 ? -3.168 -5.854 18.510 1.00 96.94 77 ALA A N 1
ATOM 546 C CA . ALA A 1 77 ? -4.253 -5.567 17.571 1.00 96.94 77 ALA A CA 1
ATOM 547 C C . ALA A 1 77 ? -5.347 -6.644 17.614 1.00 96.94 77 ALA A C 1
ATOM 549 O O . ALA A 1 77 ? -6.540 -6.343 17.550 1.00 96.94 77 ALA A O 1
ATOM 550 N N . HIS A 1 78 ? -4.960 -7.913 17.757 1.00 96.19 78 HIS A N 1
ATOM 551 C CA . HIS A 1 78 ? -5.910 -9.011 17.909 1.00 96.19 78 HIS A CA 1
ATOM 552 C C . HIS A 1 78 ? -6.709 -8.915 19.221 1.00 96.19 78 HIS A C 1
ATOM 554 O O . HIS A 1 78 ? -7.904 -9.225 19.245 1.00 96.19 78 HIS A O 1
ATOM 560 N N . ALA A 1 79 ? -6.073 -8.440 20.293 1.00 94.88 79 ALA A N 1
ATOM 561 C CA . ALA A 1 79 ? -6.631 -8.365 21.640 1.00 94.88 79 ALA A CA 1
ATOM 562 C C . ALA A 1 79 ? -7.380 -7.055 21.971 1.00 94.88 79 ALA A C 1
ATOM 564 O O . ALA A 1 79 ? -7.969 -6.968 23.052 1.00 94.88 79 ALA A O 1
ATOM 565 N N . ILE A 1 80 ? -7.396 -6.043 21.089 1.00 90.31 80 ILE A N 1
ATOM 566 C CA . ILE A 1 80 ? -7.991 -4.727 21.402 1.00 90.31 80 ILE A CA 1
ATOM 567 C C . ILE A 1 80 ? -9.469 -4.833 21.847 1.00 90.31 80 ILE A C 1
ATOM 569 O O . ILE A 1 80 ? -10.291 -5.464 21.175 1.00 90.31 80 ILE A O 1
ATOM 573 N N . PRO A 1 81 ? -9.879 -4.214 22.969 1.00 80.31 81 PRO A N 1
ATOM 574 C CA . PRO A 1 81 ? -11.188 -4.471 23.578 1.00 80.31 81 PRO A CA 1
ATOM 575 C C . PRO A 1 81 ? -12.325 -3.555 23.070 1.00 80.31 81 PRO A C 1
ATOM 577 O O . PRO A 1 81 ? -13.211 -3.181 23.851 1.00 80.31 81 PRO A O 1
ATOM 580 N N . GLY A 1 82 ? -12.312 -3.159 21.792 1.00 82.25 82 GLY A N 1
ATOM 581 C CA . GLY A 1 82 ? -13.333 -2.281 21.206 1.00 82.25 82 GLY A CA 1
ATOM 582 C C . GLY A 1 82 ? -14.466 -2.984 20.455 1.00 82.25 82 GLY A C 1
ATOM 583 O O . GLY A 1 82 ? -14.542 -4.214 20.357 1.00 82.25 82 GLY A O 1
ATOM 584 N N . SER A 1 83 ? -15.389 -2.151 19.970 1.00 85.38 83 SER A N 1
ATOM 585 C CA . SER A 1 83 ? -16.623 -2.570 19.296 1.00 85.38 83 SER A CA 1
ATOM 586 C C . SER A 1 83 ? -16.338 -3.292 17.980 1.00 85.38 83 SER A C 1
ATOM 588 O O . SER A 1 83 ? -15.326 -3.059 17.334 1.00 85.38 83 SER A O 1
ATOM 590 N N . ILE A 1 84 ? -17.254 -4.157 17.550 1.00 89.25 84 ILE A N 1
ATOM 591 C CA . ILE A 1 84 ? -17.163 -4.813 16.243 1.00 89.25 84 ILE A CA 1
ATOM 592 C C . ILE A 1 84 ? -17.909 -3.956 15.221 1.00 89.25 84 ILE A C 1
ATOM 594 O O . ILE A 1 84 ? -19.091 -3.670 15.409 1.00 89.25 84 ILE A O 1
ATOM 598 N N . VAL A 1 85 ? -17.238 -3.594 14.128 1.00 94.06 85 VAL A N 1
ATOM 599 C CA . VAL A 1 85 ? -17.868 -2.963 12.961 1.00 94.06 85 VAL A CA 1
ATOM 600 C C . VAL A 1 85 ? -18.054 -4.032 11.879 1.00 94.06 85 VAL A C 1
ATOM 602 O O . VAL A 1 85 ? -17.059 -4.580 11.400 1.00 94.06 85 VAL A O 1
ATOM 605 N N . PRO A 1 86 ? -19.297 -4.385 11.498 1.00 93.19 86 PRO A N 1
ATOM 606 C CA . PRO A 1 86 ? -19.541 -5.356 10.437 1.00 93.19 86 PRO A CA 1
ATOM 607 C C . PRO A 1 86 ? -18.800 -4.993 9.145 1.00 93.19 86 PRO A C 1
ATOM 609 O O . PRO A 1 86 ? -18.817 -3.850 8.708 1.00 93.19 86 PRO A O 1
ATOM 612 N N . GLY A 1 87 ? -18.130 -5.970 8.534 1.00 92.25 87 GLY A N 1
ATOM 613 C CA . GLY A 1 87 ? -17.354 -5.760 7.307 1.00 92.25 87 GLY A CA 1
ATOM 614 C C . GLY A 1 87 ? -15.955 -5.165 7.512 1.00 92.25 87 GLY A C 1
ATOM 615 O O . GLY A 1 87 ? -15.115 -5.330 6.628 1.00 92.25 87 GLY A O 1
ATOM 616 N N . GLN A 1 88 ? -15.655 -4.568 8.670 1.00 96.00 88 GLN A N 1
ATOM 617 C CA . GLN A 1 88 ? -14.321 -4.066 8.998 1.00 96.00 88 GLN A CA 1
ATOM 618 C C . GLN A 1 88 ? -13.507 -5.148 9.731 1.00 96.00 88 GLN A C 1
ATOM 620 O O . GLN A 1 88 ? -13.888 -5.572 10.826 1.00 96.00 88 GLN A O 1
ATOM 625 N N . PRO A 1 89 ? -12.380 -5.626 9.173 1.00 95.69 89 PRO A N 1
ATOM 626 C CA . PRO A 1 89 ? -11.542 -6.603 9.861 1.00 95.69 89 PRO A CA 1
ATOM 627 C C . PRO A 1 89 ? -10.907 -5.999 11.108 1.00 95.69 89 PRO A C 1
ATOM 629 O O . PRO A 1 89 ? -10.412 -4.876 11.068 1.00 95.69 89 PRO A O 1
ATOM 632 N N . ARG A 1 90 ? -10.867 -6.784 12.188 1.00 94.94 90 ARG A N 1
ATOM 633 C CA . ARG A 1 90 ? -10.262 -6.380 13.464 1.00 94.94 90 ARG A CA 1
ATOM 634 C C . ARG A 1 90 ? -8.766 -6.092 13.345 1.00 94.94 90 ARG A C 1
ATOM 636 O O . ARG A 1 90 ? -8.300 -5.127 13.933 1.00 94.94 90 ARG A O 1
ATOM 643 N N . VAL A 1 91 ? -8.043 -6.924 12.595 1.00 97.88 91 VAL A N 1
ATOM 644 C CA . VAL A 1 91 ? -6.617 -6.742 12.304 1.00 97.88 91 VAL A CA 1
ATOM 645 C C . VAL A 1 91 ? -6.452 -6.587 10.800 1.00 97.88 91 VAL A C 1
ATOM 647 O O . VAL A 1 91 ? -6.915 -7.424 10.020 1.00 97.88 91 VAL A O 1
ATOM 650 N N . GLN A 1 92 ? -5.810 -5.500 10.404 1.00 98.62 92 GLN A N 1
ATOM 651 C CA . GLN A 1 92 ? -5.446 -5.177 9.031 1.00 98.62 92 GLN A CA 1
ATOM 652 C C . GLN A 1 92 ? -3.964 -4.812 8.988 1.00 98.62 92 GLN A C 1
ATOM 654 O O . GLN A 1 92 ? -3.339 -4.611 10.028 1.00 98.62 92 GLN A O 1
ATOM 659 N N . LEU A 1 93 ? -3.405 -4.734 7.789 1.00 98.88 93 LEU A N 1
ATOM 660 C CA . LEU A 1 93 ? -1.986 -4.487 7.577 1.00 98.88 93 LEU A CA 1
ATOM 661 C C . LEU A 1 93 ? -1.819 -3.334 6.603 1.00 98.88 93 LEU A C 1
ATOM 663 O O . LEU A 1 93 ? -2.596 -3.223 5.654 1.00 98.88 93 LEU A O 1
ATOM 667 N N . TYR A 1 94 ? -0.786 -2.524 6.790 1.00 98.75 94 TYR A N 1
ATOM 668 C CA . TYR A 1 94 ? -0.324 -1.612 5.752 1.00 98.75 94 TYR A CA 1
ATOM 669 C C . TYR A 1 94 ? 1.163 -1.809 5.473 1.00 98.75 94 TYR A C 1
ATOM 671 O O . TYR A 1 94 ? 1.926 -2.301 6.310 1.00 98.75 94 TYR A O 1
ATOM 679 N N . VAL A 1 95 ? 1.566 -1.446 4.261 1.00 98.75 95 VAL A N 1
ATOM 680 C CA . VAL A 1 95 ? 2.959 -1.466 3.814 1.00 98.75 95 VAL A CA 1
ATOM 681 C C . VAL A 1 95 ? 3.294 -0.133 3.171 1.00 98.75 95 VAL A C 1
ATOM 683 O O . VAL A 1 95 ? 2.666 0.235 2.178 1.00 98.75 95 VAL A O 1
ATOM 686 N N . ASN A 1 96 ? 4.325 0.551 3.674 1.00 98.19 96 ASN A N 1
ATOM 687 C CA . ASN A 1 96 ? 4.926 1.678 2.968 1.00 98.19 96 ASN A CA 1
ATOM 688 C C . ASN A 1 96 ? 5.368 1.197 1.585 1.00 98.19 96 ASN A C 1
ATOM 690 O O . ASN A 1 96 ? 6.101 0.208 1.460 1.00 98.19 96 ASN A O 1
ATOM 694 N N . THR A 1 97 ? 4.899 1.867 0.542 1.00 98.06 97 THR A N 1
ATOM 695 C CA . THR A 1 97 ? 5.227 1.520 -0.845 1.00 98.06 97 THR A CA 1
ATOM 696 C C . THR A 1 97 ? 6.307 2.445 -1.391 1.00 98.06 97 THR A C 1
ATOM 698 O O . THR A 1 97 ? 6.597 3.479 -0.805 1.00 98.06 97 THR A O 1
ATOM 701 N N . ALA A 1 98 ? 6.974 2.063 -2.477 1.00 97.00 98 ALA A N 1
ATOM 702 C CA . ALA A 1 98 ? 8.022 2.881 -3.080 1.00 97.00 98 ALA A CA 1
ATOM 703 C C . ALA A 1 98 ? 8.218 2.522 -4.555 1.00 97.00 98 ALA A C 1
ATOM 705 O O . ALA A 1 98 ? 7.708 1.513 -5.044 1.00 97.00 98 ALA A O 1
ATOM 706 N N . ASN A 1 99 ? 9.018 3.324 -5.252 1.00 97.19 99 ASN A N 1
ATOM 707 C CA . ASN A 1 99 ? 9.560 2.993 -6.561 1.00 97.19 99 ASN A CA 1
ATOM 708 C C . ASN A 1 99 ? 10.865 3.779 -6.793 1.00 97.19 99 ASN A C 1
ATOM 710 O O . ASN A 1 99 ? 10.845 4.857 -7.383 1.00 97.19 99 ASN A O 1
ATOM 714 N N . PRO A 1 100 ? 12.024 3.268 -6.357 1.00 95.12 100 PRO A N 1
ATOM 715 C CA . PRO A 1 100 ? 13.261 4.045 -6.334 1.00 95.12 100 PRO A CA 1
ATOM 716 C C . PRO A 1 100 ? 14.055 4.033 -7.654 1.00 95.12 100 PRO A C 1
ATOM 718 O O . PRO A 1 100 ? 15.204 4.464 -7.673 1.00 95.12 100 PRO A O 1
ATOM 721 N N . GLY A 1 101 ? 13.490 3.567 -8.775 1.00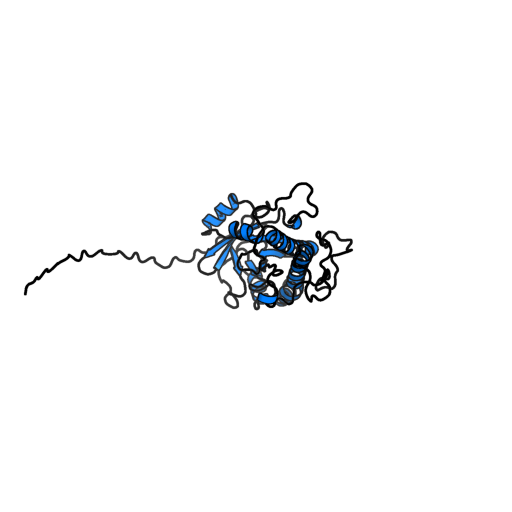 92.25 101 GLY A N 1
ATOM 722 C CA . GLY A 1 101 ? 14.229 3.309 -10.028 1.00 92.25 101 GLY A CA 1
ATOM 723 C C . GLY A 1 101 ? 15.032 4.482 -10.624 1.00 92.25 101 GLY A C 1
ATOM 724 O O . GLY A 1 101 ? 15.924 4.256 -11.438 1.00 92.25 101 GLY A O 1
ATOM 725 N N . LYS A 1 102 ? 14.765 5.736 -10.224 1.00 89.94 102 LYS A N 1
ATOM 726 C CA . LYS A 1 102 ? 15.557 6.931 -10.609 1.00 89.94 102 LYS A CA 1
ATOM 727 C C . LYS A 1 102 ? 16.682 7.301 -9.645 1.00 89.94 102 LYS A C 1
ATOM 729 O O . LYS A 1 102 ? 17.505 8.147 -9.974 1.00 89.94 102 LYS A O 1
ATOM 734 N N . VAL A 1 103 ? 16.678 6.728 -8.453 1.00 84.31 103 VAL A N 1
ATOM 735 C CA . VAL A 1 103 ? 17.440 7.205 -7.296 1.00 84.31 103 VAL A CA 1
ATOM 736 C C . VAL A 1 103 ? 18.160 6.048 -6.595 1.00 84.31 103 VAL A C 1
ATOM 738 O O . VAL A 1 103 ? 18.446 6.114 -5.405 1.00 84.31 103 VAL A O 1
ATOM 741 N N . LEU A 1 104 ? 18.479 4.985 -7.344 1.00 88.12 104 LEU A N 1
ATOM 742 C CA . LEU A 1 104 ? 19.102 3.773 -6.807 1.00 88.12 104 LEU A CA 1
ATOM 743 C C . LEU A 1 104 ? 20.418 4.067 -6.080 1.00 88.12 104 LEU A C 1
ATOM 745 O O . LEU A 1 104 ? 20.593 3.643 -4.946 1.00 88.12 104 LEU A O 1
ATOM 749 N N . GLU A 1 105 ? 21.318 4.833 -6.701 1.00 83.62 105 GLU A N 1
ATOM 750 C CA . GLU A 1 105 ? 22.601 5.206 -6.088 1.00 83.62 105 GLU A CA 1
ATOM 751 C C . GLU A 1 105 ? 22.409 6.166 -4.907 1.00 83.62 105 GLU A C 1
ATOM 753 O O . GLU A 1 105 ? 23.002 5.963 -3.851 1.00 83.62 105 GLU A O 1
ATOM 758 N N . ALA A 1 106 ? 21.535 7.169 -5.060 1.00 82.31 106 ALA A N 1
ATOM 759 C CA . ALA A 1 106 ? 21.278 8.186 -4.039 1.00 82.31 106 ALA A CA 1
ATOM 760 C C . ALA A 1 106 ? 20.747 7.594 -2.721 1.00 82.31 106 ALA A C 1
ATOM 762 O O . ALA A 1 106 ? 21.059 8.114 -1.653 1.00 82.31 106 ALA A O 1
ATOM 763 N N . TYR A 1 107 ? 19.989 6.496 -2.797 1.00 80.69 107 TYR A N 1
ATOM 764 C CA . TYR A 1 107 ? 19.455 5.783 -1.632 1.00 80.69 107 TYR A CA 1
ATOM 765 C C . TYR A 1 107 ? 20.122 4.421 -1.385 1.00 80.69 107 TYR A C 1
ATOM 767 O O . TYR A 1 107 ? 19.594 3.626 -0.612 1.00 80.69 107 TYR A O 1
ATOM 775 N N . ALA A 1 108 ? 21.256 4.131 -2.039 1.00 85.31 108 ALA A N 1
ATOM 776 C CA . ALA A 1 108 ? 21.969 2.853 -1.934 1.00 85.31 108 ALA A CA 1
ATOM 777 C C . ALA A 1 108 ? 21.050 1.614 -2.074 1.00 85.31 108 ALA A C 1
ATOM 779 O O . ALA A 1 108 ? 21.181 0.625 -1.352 1.00 85.31 108 ALA A O 1
ATOM 780 N N . VAL A 1 109 ? 20.092 1.672 -3.002 1.00 87.12 109 VAL A N 1
ATOM 781 C CA . VAL A 1 109 ? 19.084 0.629 -3.214 1.00 87.12 109 VAL A CA 1
ATOM 782 C C . VAL A 1 109 ? 19.733 -0.573 -3.887 1.00 87.12 109 VAL A C 1
ATOM 784 O O . VAL A 1 109 ? 20.113 -0.522 -5.056 1.00 87.12 109 VAL A O 1
ATOM 787 N N . THR A 1 110 ? 19.800 -1.683 -3.162 1.00 87.75 110 THR A N 1
ATOM 788 C CA . THR A 1 110 ? 20.352 -2.961 -3.642 1.00 87.75 110 THR A CA 1
ATOM 789 C C . THR A 1 110 ? 19.282 -3.943 -4.114 1.00 87.75 110 THR A C 1
ATOM 791 O O . THR A 1 110 ? 19.602 -4.976 -4.690 1.00 87.75 110 THR A O 1
ATOM 794 N N . THR A 1 111 ? 18.007 -3.626 -3.885 1.00 89.31 111 THR A N 1
ATOM 795 C CA . THR A 1 111 ? 16.870 -4.540 -4.073 1.00 89.31 111 THR A CA 1
ATOM 796 C C . THR A 1 111 ? 16.027 -4.227 -5.314 1.00 89.31 111 THR A C 1
ATOM 798 O O . THR A 1 111 ? 14.887 -4.693 -5.439 1.00 89.31 111 THR A O 1
ATOM 801 N N . TRP A 1 112 ? 16.560 -3.412 -6.230 1.00 95.81 112 TRP A N 1
ATOM 802 C CA . TRP A 1 112 ? 15.957 -3.186 -7.543 1.00 95.81 112 TRP A CA 1
ATOM 803 C C . TRP A 1 112 ? 16.105 -4.446 -8.408 1.00 95.81 112 TRP A C 1
ATOM 805 O O . TRP A 1 112 ? 17.204 -5.001 -8.456 1.00 95.81 112 TRP A O 1
ATOM 815 N N . PRO A 1 113 ? 15.038 -4.921 -9.076 1.00 96.62 113 PRO A N 1
ATOM 816 C CA . PRO A 1 113 ? 15.092 -6.167 -9.830 1.00 96.62 113 PRO A CA 1
ATOM 817 C C . PRO A 1 113 ? 16.047 -6.067 -11.021 1.00 96.62 113 PRO A C 1
ATOM 819 O O . PRO A 1 113 ? 16.230 -5.002 -11.613 1.00 96.62 113 PRO A O 1
ATOM 822 N N . THR A 1 114 ? 16.638 -7.201 -11.382 1.00 95.56 114 THR A N 1
ATOM 823 C CA . THR A 1 114 ? 17.480 -7.368 -12.576 1.00 95.56 114 THR A CA 1
ATOM 824 C C . THR A 1 114 ? 16.812 -8.225 -13.651 1.00 95.56 114 THR A C 1
ATOM 826 O O . THR A 1 114 ? 17.188 -8.143 -14.824 1.00 95.56 114 THR A O 1
ATOM 829 N N . ASP A 1 115 ? 15.824 -9.028 -13.264 1.00 95.50 115 ASP A N 1
ATOM 830 C CA . ASP A 1 115 ? 15.060 -9.921 -14.123 1.00 95.50 115 ASP A CA 1
ATOM 831 C C . ASP A 1 115 ? 13.628 -10.120 -13.588 1.00 95.50 115 ASP A C 1
ATOM 833 O O . ASP A 1 115 ? 13.195 -9.437 -12.665 1.00 95.50 115 ASP A O 1
ATOM 837 N N . ASP A 1 116 ? 12.891 -11.054 -14.192 1.00 95.62 116 ASP A N 1
ATOM 838 C CA . ASP A 1 116 ? 11.496 -11.392 -13.874 1.00 95.62 116 ASP A CA 1
ATOM 839 C C . ASP A 1 116 ? 11.310 -12.379 -12.711 1.00 95.62 116 ASP A C 1
ATOM 841 O O . ASP A 1 116 ? 10.221 -12.946 -12.558 1.00 95.62 116 ASP A O 1
ATOM 845 N N . VAL A 1 117 ? 12.370 -12.693 -11.965 1.00 96.12 117 VAL A N 1
ATOM 846 C CA . VAL A 1 117 ? 12.338 -13.709 -10.911 1.00 96.12 117 VAL A CA 1
ATOM 847 C C . VAL A 1 117 ? 12.045 -13.040 -9.571 1.00 96.12 117 VAL A C 1
ATOM 849 O O . VAL A 1 117 ? 12.755 -12.138 -9.125 1.00 96.12 117 VAL A O 1
ATOM 852 N N . ASP A 1 118 ? 10.970 -13.481 -8.922 1.00 96.81 118 ASP A N 1
ATOM 853 C CA . ASP A 1 118 ? 10.616 -13.022 -7.583 1.00 96.81 118 ASP A CA 1
ATOM 854 C C . ASP A 1 118 ? 11.500 -13.677 -6.499 1.00 96.81 118 ASP A C 1
ATOM 856 O O . ASP A 1 118 ? 12.190 -14.664 -6.769 1.00 96.81 118 ASP A O 1
ATOM 860 N N . PRO A 1 119 ? 11.482 -13.178 -5.249 1.00 97.12 119 PRO A N 1
ATOM 861 C CA . PRO A 1 119 ? 12.269 -13.746 -4.149 1.00 97.12 119 PRO A CA 1
ATOM 862 C C . PRO A 1 119 ? 11.975 -15.224 -3.837 1.00 97.12 119 PRO A C 1
ATOM 864 O O . PRO A 1 119 ? 12.787 -15.893 -3.204 1.00 97.12 119 PRO A O 1
ATOM 867 N N . ARG A 1 120 ? 10.847 -15.771 -4.318 1.00 96.56 120 ARG A N 1
ATOM 868 C CA . ARG A 1 120 ? 10.506 -17.202 -4.214 1.00 96.56 120 ARG A CA 1
ATOM 869 C C . ARG A 1 120 ? 11.040 -18.022 -5.395 1.00 96.56 120 ARG A C 1
ATOM 871 O O . ARG A 1 120 ? 10.720 -19.204 -5.515 1.00 96.56 120 ARG A O 1
ATOM 878 N N . GLY A 1 121 ? 11.806 -17.414 -6.299 1.00 96.06 121 GLY A N 1
ATOM 879 C CA . GLY A 1 121 ? 12.318 -18.052 -7.508 1.00 96.06 121 GLY A CA 1
ATOM 880 C C . GLY A 1 121 ? 11.272 -18.226 -8.615 1.00 96.06 121 GLY A C 1
ATOM 881 O O . GLY A 1 121 ? 11.503 -18.991 -9.555 1.00 96.06 121 GLY A O 1
ATOM 882 N N . ARG A 1 122 ? 10.109 -17.564 -8.529 1.00 94.81 122 ARG A N 1
ATOM 883 C CA . ARG A 1 122 ? 9.031 -17.688 -9.524 1.00 94.81 122 ARG A CA 1
ATOM 884 C C . ARG A 1 122 ? 9.175 -16.610 -10.592 1.00 94.81 122 ARG A C 1
ATOM 886 O O . ARG A 1 122 ? 9.405 -15.449 -10.280 1.00 94.81 122 ARG A O 1
ATOM 893 N N . ARG A 1 123 ? 8.989 -16.991 -11.856 1.00 95.25 123 ARG A N 1
ATOM 894 C CA . ARG A 1 123 ? 9.112 -16.087 -13.006 1.00 95.25 123 ARG A CA 1
ATOM 895 C C . ARG A 1 123 ? 7.759 -15.489 -13.406 1.00 95.25 123 ARG A C 1
ATOM 897 O O . ARG A 1 123 ? 6.802 -16.238 -13.609 1.00 95.25 123 ARG A O 1
ATOM 904 N N . SER A 1 124 ? 7.694 -14.167 -13.575 1.00 93.12 124 SER A N 1
ATOM 905 C CA . SER A 1 124 ? 6.484 -13.459 -14.035 1.00 93.12 124 SER A CA 1
ATOM 906 C C . SER A 1 124 ? 6.279 -13.532 -15.559 1.00 93.12 124 SER A C 1
ATOM 908 O O . SER A 1 124 ? 5.151 -13.464 -16.052 1.00 93.12 124 SER A O 1
ATOM 910 N N . THR A 1 125 ? 7.346 -13.745 -16.331 1.00 88.94 125 THR A N 1
ATOM 911 C CA . THR A 1 125 ? 7.286 -14.002 -17.777 1.00 88.94 125 THR A CA 1
ATOM 912 C C . THR A 1 125 ? 7.092 -15.479 -18.110 1.00 88.94 125 THR A C 1
ATOM 914 O O . THR A 1 125 ? 7.623 -16.374 -17.457 1.00 88.94 125 THR A O 1
ATOM 917 N N . GLY A 1 126 ? 6.289 -15.758 -19.142 1.00 82.50 126 GLY A N 1
ATOM 918 C CA . GLY A 1 126 ? 5.989 -17.128 -19.580 1.00 82.50 126 GLY A CA 1
ATOM 919 C C . GLY A 1 126 ? 5.058 -17.929 -18.656 1.00 82.50 126 GLY A C 1
ATOM 920 O O . GLY A 1 126 ? 4.678 -19.039 -19.016 1.00 82.50 126 GLY A O 1
ATOM 921 N N . THR A 1 127 ? 4.639 -17.378 -17.510 1.00 87.19 127 THR A N 1
ATOM 922 C CA . THR A 1 127 ? 3.610 -17.997 -16.656 1.00 87.19 127 THR A CA 1
ATOM 923 C C . THR A 1 127 ? 2.289 -18.166 -17.412 1.00 87.19 127 THR A C 1
ATOM 925 O O . THR A 1 127 ? 1.946 -17.349 -18.269 1.00 87.19 127 THR A O 1
ATOM 928 N N . VAL A 1 128 ? 1.531 -19.216 -17.091 1.00 88.75 128 VAL A N 1
ATOM 929 C CA . VAL A 1 128 ? 0.149 -19.410 -17.567 1.00 88.75 128 VAL A CA 1
ATOM 930 C C . VAL A 1 128 ? -0.884 -18.767 -16.637 1.00 88.75 128 VAL A C 1
ATOM 932 O O . VAL A 1 128 ? -2.016 -18.550 -17.052 1.00 88.75 128 VAL A O 1
ATOM 935 N N . ASP A 1 129 ? -0.504 -18.433 -15.399 1.00 89.25 129 ASP A N 1
ATOM 936 C CA . ASP A 1 129 ? -1.377 -17.720 -14.463 1.00 89.25 129 ASP A CA 1
ATOM 937 C C . ASP A 1 129 ? -1.318 -16.219 -14.747 1.00 89.25 129 ASP A C 1
ATOM 939 O O . ASP A 1 129 ? -0.363 -15.535 -14.373 1.00 89.25 129 ASP A O 1
ATOM 943 N N . GLU A 1 130 ? -2.347 -15.708 -15.418 1.00 87.12 130 GLU A N 1
ATOM 944 C CA . GLU A 1 130 ? -2.456 -14.296 -15.792 1.00 87.12 130 GLU A CA 1
ATOM 945 C C . GLU A 1 130 ? -2.395 -13.357 -14.585 1.00 87.12 130 GLU A C 1
ATOM 947 O O . GLU A 1 130 ? -1.893 -12.245 -14.711 1.00 87.12 130 GLU A O 1
ATOM 952 N N . ARG A 1 131 ? -2.800 -13.821 -13.394 1.00 87.31 131 ARG A N 1
ATOM 953 C CA . ARG A 1 131 ? -2.732 -13.040 -12.146 1.00 87.31 131 ARG A CA 1
ATOM 954 C C . ARG A 1 131 ? -1.305 -12.759 -11.677 1.00 87.31 131 ARG A C 1
ATOM 956 O O . ARG A 1 131 ? -1.110 -11.930 -10.794 1.00 87.31 131 ARG A O 1
ATOM 963 N N . ARG A 1 132 ? -0.323 -13.484 -12.219 1.00 91.81 132 ARG A N 1
ATOM 964 C CA . ARG A 1 132 ? 1.106 -13.377 -11.882 1.00 91.81 132 ARG A CA 1
ATOM 965 C C . ARG A 1 132 ? 1.944 -12.849 -13.046 1.00 91.81 132 ARG A C 1
ATOM 967 O O . ARG A 1 132 ? 3.168 -12.809 -12.950 1.00 91.81 132 ARG A O 1
ATOM 974 N N . ARG A 1 133 ? 1.305 -12.514 -14.170 1.00 94.19 133 ARG A N 1
ATOM 975 C CA . ARG A 1 133 ? 1.987 -12.064 -15.382 1.00 94.19 133 ARG A CA 1
ATOM 976 C C . ARG A 1 133 ? 2.312 -10.580 -15.263 1.00 94.19 133 ARG A C 1
ATOM 978 O O . ARG A 1 133 ? 1.414 -9.780 -15.035 1.00 94.19 133 ARG A O 1
ATOM 985 N N . ASN A 1 134 ? 3.564 -10.209 -15.525 1.00 95.19 134 ASN A N 1
ATOM 986 C CA . ASN A 1 134 ? 3.930 -8.805 -15.699 1.00 95.19 134 ASN A CA 1
ATOM 987 C C . ASN A 1 134 ? 3.271 -8.259 -16.986 1.00 95.19 134 ASN A C 1
ATOM 989 O O . ASN A 1 134 ? 3.629 -8.714 -18.081 1.00 95.19 134 ASN A O 1
ATOM 993 N N . PRO A 1 135 ? 2.311 -7.315 -16.905 1.00 92.56 135 PRO A N 1
ATOM 994 C CA . PRO A 1 135 ? 1.587 -6.835 -18.082 1.00 92.56 135 PRO A CA 1
ATOM 995 C C . PRO A 1 135 ? 2.465 -5.975 -19.003 1.00 92.56 135 PRO A C 1
ATOM 997 O O . PRO A 1 135 ? 2.096 -5.743 -20.153 1.00 92.56 135 PRO A O 1
ATOM 1000 N N . TYR A 1 136 ? 3.629 -5.530 -18.523 1.00 93.00 136 TYR A N 1
ATOM 1001 C CA . TYR A 1 136 ? 4.563 -4.663 -19.242 1.00 93.00 136 TYR A CA 1
ATOM 1002 C C . TYR A 1 136 ? 5.673 -5.420 -19.980 1.00 93.00 136 TYR A C 1
ATOM 1004 O O . TYR A 1 136 ? 6.521 -4.793 -20.611 1.00 93.00 136 TYR A O 1
ATOM 1012 N N . GLY A 1 137 ? 5.661 -6.755 -19.933 1.00 93.19 137 GLY A N 1
ATOM 1013 C CA . GLY A 1 137 ? 6.717 -7.589 -20.501 1.00 93.19 137 GLY A CA 1
ATOM 1014 C C . GLY A 1 137 ? 7.859 -7.858 -19.511 1.00 93.19 137 GLY A C 1
ATOM 1015 O O . GLY A 1 137 ? 7.669 -7.694 -18.307 1.00 93.19 137 GLY A O 1
ATOM 1016 N N . PRO A 1 138 ? 9.020 -8.336 -19.996 1.00 94.81 138 PRO A N 1
ATOM 1017 C CA . PRO A 1 138 ? 10.136 -8.712 -19.136 1.00 94.81 138 PRO A CA 1
ATOM 1018 C C . PRO A 1 138 ? 10.831 -7.494 -18.518 1.00 94.81 138 PRO A C 1
ATOM 1020 O O . PRO A 1 138 ? 11.204 -6.560 -19.229 1.00 94.81 138 PRO A O 1
ATOM 1023 N N . CYS A 1 139 ? 11.102 -7.546 -17.216 1.00 96.69 139 CYS A N 1
ATOM 1024 C CA . CYS A 1 139 ? 12.155 -6.757 -16.598 1.00 96.69 139 CYS A CA 1
ATOM 1025 C C . CYS A 1 139 ? 13.508 -7.297 -17.067 1.00 96.69 139 CYS A C 1
ATOM 1027 O O . CYS A 1 139 ? 13.802 -8.487 -16.941 1.00 96.69 139 CYS A O 1
ATOM 1029 N N . THR A 1 140 ? 14.338 -6.424 -17.634 1.00 94.56 140 THR A N 1
ATOM 1030 C CA . THR A 1 140 ? 15.637 -6.815 -18.186 1.00 94.56 140 THR A CA 1
ATOM 1031 C C . THR A 1 140 ? 16.750 -5.902 -17.701 1.00 94.56 140 THR A C 1
ATOM 1033 O O . THR A 1 140 ? 16.564 -4.703 -17.489 1.00 94.56 140 THR A O 1
ATOM 1036 N N . THR A 1 141 ? 17.937 -6.484 -17.551 1.00 93.38 141 THR A N 1
ATOM 1037 C CA . THR A 1 141 ? 19.175 -5.756 -17.270 1.00 93.38 141 THR A CA 1
ATOM 1038 C C . THR A 1 141 ? 19.984 -5.621 -18.549 1.00 93.38 141 THR A C 1
ATOM 1040 O O . THR A 1 141 ? 20.361 -6.619 -19.166 1.00 93.38 141 THR A O 1
ATOM 1043 N N . THR A 1 142 ? 20.284 -4.385 -18.947 1.00 87.06 142 THR A N 1
ATOM 1044 C CA . THR A 1 142 ? 21.196 -4.130 -20.068 1.00 87.06 142 THR A CA 1
ATOM 1045 C C . THR A 1 142 ? 22.592 -4.642 -19.729 1.00 87.06 142 THR A C 1
ATOM 1047 O O . THR A 1 142 ? 23.087 -4.437 -18.620 1.00 87.06 142 THR A O 1
ATOM 1050 N N . GLN A 1 143 ? 23.259 -5.266 -20.702 1.00 81.25 143 GLN A N 1
ATOM 1051 C CA . GLN A 1 143 ? 24.623 -5.763 -20.537 1.00 81.25 143 GLN A CA 1
ATOM 1052 C C . GLN A 1 143 ? 25.552 -4.683 -19.953 1.00 81.25 143 GLN A C 1
ATOM 1054 O O . GLN A 1 143 ? 25.604 -3.555 -20.443 1.00 81.25 143 GLN A O 1
ATOM 1059 N N . GLY A 1 144 ? 26.287 -5.043 -18.897 1.00 78.81 144 GLY A N 1
ATOM 1060 C CA . GLY A 1 144 ? 27.190 -4.134 -18.183 1.00 78.81 144 GLY A CA 1
ATOM 1061 C C . GLY A 1 144 ? 26.535 -3.305 -17.072 1.00 78.81 144 GLY A C 1
ATOM 1062 O O . GLY A 1 144 ? 27.227 -2.515 -16.434 1.00 78.81 144 GLY A O 1
ATOM 1063 N N . ARG A 1 145 ? 25.232 -3.474 -16.808 1.00 83.50 145 ARG A N 1
ATOM 1064 C CA . ARG A 1 145 ? 24.546 -2.920 -15.629 1.00 83.50 145 ARG A CA 1
ATOM 1065 C C . ARG A 1 145 ? 24.338 -3.996 -14.563 1.00 83.50 145 ARG A C 1
ATOM 1067 O O . ARG A 1 145 ? 24.264 -5.180 -14.873 1.00 83.50 145 ARG A O 1
ATOM 1074 N N . THR A 1 146 ? 24.246 -3.566 -13.307 1.00 85.50 146 THR A N 1
ATOM 1075 C CA . THR A 1 146 ? 23.952 -4.415 -12.136 1.00 85.50 146 THR A CA 1
ATOM 1076 C C . THR A 1 146 ? 22.500 -4.296 -11.668 1.00 85.50 146 THR A C 1
ATOM 1078 O O . THR A 1 146 ? 22.116 -4.939 -10.698 1.00 85.50 146 THR A O 1
ATOM 1081 N N . SER A 1 147 ? 21.700 -3.475 -12.348 1.00 91.00 147 SER A N 1
ATOM 1082 C CA . SER A 1 147 ? 20.293 -3.218 -12.063 1.00 91.00 147 SER A CA 1
ATOM 1083 C C . SER A 1 147 ? 19.475 -3.272 -13.353 1.00 91.00 147 SER A C 1
ATOM 1085 O O . SER A 1 147 ? 19.969 -2.907 -14.427 1.00 91.00 147 SER A O 1
ATOM 1087 N N . GLY A 1 148 ? 18.223 -3.718 -13.241 1.00 94.06 148 GLY A N 1
ATOM 1088 C CA . GLY A 1 148 ? 17.267 -3.705 -14.341 1.00 94.06 148 GLY A CA 1
ATOM 1089 C C . GLY A 1 148 ? 16.972 -2.292 -14.839 1.00 94.06 148 GLY A C 1
ATOM 1090 O O . GLY A 1 148 ? 17.2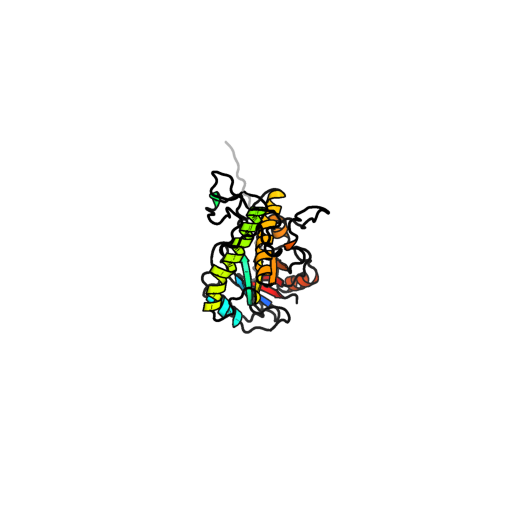31 -1.296 -14.155 1.00 94.06 148 GLY A O 1
ATOM 1091 N N . ALA A 1 149 ? 16.419 -2.202 -16.045 1.00 94.75 149 ALA A N 1
ATOM 1092 C CA . ALA A 1 149 ? 16.019 -0.939 -16.651 1.00 94.75 149 ALA A CA 1
ATOM 1093 C C . ALA A 1 149 ? 15.057 -0.136 -15.752 1.00 94.75 149 ALA A C 1
ATOM 1095 O O . ALA A 1 149 ? 14.308 -0.683 -14.947 1.00 94.75 149 ALA A O 1
ATOM 1096 N N . ASN A 1 150 ? 15.056 1.192 -15.892 1.00 94.81 150 ASN A N 1
ATOM 1097 C CA . ASN A 1 150 ? 14.068 2.046 -15.229 1.00 94.81 150 ASN A CA 1
ATOM 1098 C C . ASN A 1 150 ? 12.840 2.246 -16.132 1.00 94.81 150 ASN A C 1
ATOM 1100 O O . ASN A 1 150 ? 12.615 3.327 -16.687 1.00 94.81 150 ASN A O 1
ATOM 1104 N N . ASP A 1 151 ? 12.071 1.177 -16.306 1.00 94.69 151 ASP A N 1
ATOM 1105 C CA . ASP A 1 151 ? 10.869 1.112 -17.135 1.00 94.69 151 ASP A CA 1
ATOM 1106 C C . ASP A 1 151 ? 9.661 0.570 -16.347 1.00 94.69 151 ASP A C 1
ATOM 1108 O O . ASP A 1 151 ? 9.733 0.342 -15.139 1.00 94.69 151 ASP A O 1
ATOM 1112 N N . LEU A 1 152 ? 8.515 0.427 -17.018 1.00 95.25 152 LEU A N 1
ATOM 1113 C CA . LEU A 1 152 ? 7.292 -0.078 -16.387 1.00 95.25 152 LEU A CA 1
ATOM 1114 C C . LEU A 1 152 ? 7.441 -1.539 -15.936 1.00 95.25 152 LEU A C 1
ATOM 1116 O O . LEU A 1 152 ? 6.923 -1.899 -14.882 1.00 95.25 152 LEU A O 1
ATOM 1120 N N . ALA A 1 153 ? 8.172 -2.363 -16.694 1.00 96.38 153 ALA A N 1
ATOM 1121 C CA . ALA A 1 153 ? 8.328 -3.785 -16.412 1.00 96.38 153 ALA A CA 1
ATOM 1122 C C . ALA A 1 153 ? 9.140 -4.025 -15.138 1.00 96.38 153 ALA A C 1
ATOM 1124 O O . ALA A 1 153 ? 8.688 -4.760 -14.257 1.00 96.38 153 ALA A O 1
ATOM 1125 N N . CYS A 1 154 ? 10.285 -3.362 -14.985 1.00 97.94 154 CYS A N 1
ATOM 1126 C CA . CYS A 1 154 ? 11.082 -3.466 -13.768 1.00 97.94 154 CYS A CA 1
ATOM 1127 C C . CYS A 1 154 ? 10.453 -2.730 -12.579 1.00 97.94 154 CYS A C 1
ATOM 1129 O O . CYS A 1 154 ? 10.581 -3.208 -11.454 1.00 97.94 154 CYS A O 1
ATOM 1131 N N . SER A 1 155 ? 9.709 -1.636 -12.787 1.00 97.94 155 SER A N 1
ATOM 1132 C CA . SER A 1 155 ? 8.913 -1.039 -11.704 1.00 97.94 155 SER A CA 1
ATOM 1133 C C . SER A 1 155 ? 7.824 -1.988 -11.199 1.00 97.94 155 SER A C 1
ATOM 1135 O O . SER A 1 155 ? 7.678 -2.149 -9.989 1.00 97.94 155 SER A O 1
ATOM 1137 N N . TRP A 1 156 ? 7.102 -2.668 -12.094 1.00 98.06 156 TRP A N 1
ATOM 1138 C CA . TRP A 1 156 ? 6.122 -3.685 -11.705 1.00 98.06 156 TRP A CA 1
ATOM 1139 C C . TRP A 1 156 ? 6.771 -4.838 -10.943 1.00 98.06 156 TRP A C 1
ATOM 1141 O O . TRP A 1 156 ? 6.305 -5.206 -9.864 1.00 98.06 156 TRP A O 1
ATOM 1151 N N . GLN A 1 157 ? 7.892 -5.359 -11.452 1.00 98.50 157 GLN A N 1
ATOM 1152 C CA . GLN A 1 157 ? 8.613 -6.448 -10.796 1.00 98.50 157 GLN A CA 1
ATOM 1153 C C . GLN A 1 157 ? 9.153 -6.024 -9.424 1.00 98.50 157 GLN A C 1
ATOM 1155 O O . GLN A 1 157 ? 9.114 -6.810 -8.481 1.00 98.50 157 GLN A O 1
ATOM 1160 N N . TYR A 1 158 ? 9.594 -4.771 -9.276 1.00 98.44 158 TYR A N 1
ATOM 1161 C CA . TYR A 1 158 ? 9.998 -4.217 -7.986 1.00 98.44 158 TYR A CA 1
ATOM 1162 C C . TYR A 1 158 ? 8.844 -4.280 -6.982 1.00 98.44 158 TYR A C 1
ATOM 1164 O O . TYR A 1 158 ? 9.025 -4.781 -5.872 1.00 98.44 158 TYR A O 1
ATOM 1172 N N . GLY A 1 159 ? 7.657 -3.818 -7.380 1.00 98.56 159 GLY A N 1
ATOM 1173 C CA . GLY A 1 159 ? 6.461 -3.880 -6.547 1.00 98.56 159 GLY A CA 1
ATOM 1174 C C . GLY A 1 159 ? 6.087 -5.308 -6.158 1.00 98.56 159 GLY A C 1
ATOM 1175 O O . GLY A 1 159 ? 5.882 -5.600 -4.981 1.00 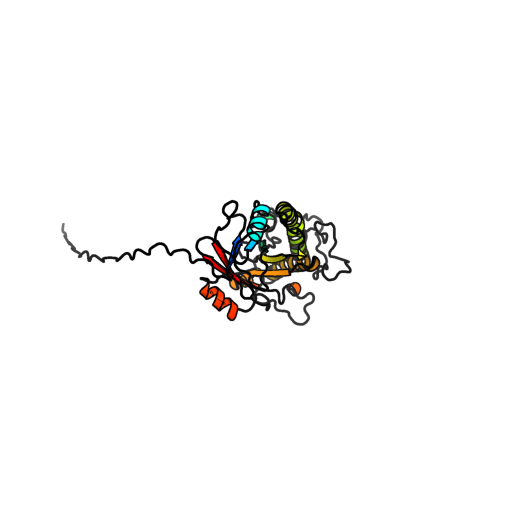98.56 159 GLY A O 1
ATOM 1176 N N . TRP A 1 160 ? 6.071 -6.223 -7.130 1.00 98.62 160 TRP A N 1
ATOM 1177 C CA . TRP A 1 160 ? 5.840 -7.646 -6.876 1.00 98.62 160 TRP A CA 1
ATOM 1178 C C . TRP A 1 160 ? 6.821 -8.201 -5.833 1.00 98.62 160 TRP A C 1
ATOM 1180 O O . TRP A 1 160 ? 6.396 -8.801 -4.845 1.00 98.62 160 TRP A O 1
ATOM 1190 N N . ASN A 1 161 ? 8.121 -7.937 -6.001 1.00 98.50 161 ASN A N 1
ATOM 1191 C CA . ASN A 1 161 ? 9.169 -8.393 -5.086 1.00 98.50 161 ASN A CA 1
ATOM 1192 C C . ASN A 1 161 ? 8.976 -7.823 -3.674 1.00 98.50 161 ASN A C 1
ATOM 1194 O O . ASN A 1 161 ? 8.995 -8.584 -2.710 1.00 98.50 161 ASN A O 1
ATOM 1198 N N . ARG A 1 162 ? 8.705 -6.516 -3.535 1.00 98.31 162 ARG A N 1
ATOM 1199 C CA . ARG A 1 162 ? 8.442 -5.892 -2.224 1.00 98.31 162 ARG A CA 1
ATOM 1200 C C . ARG A 1 162 ? 7.260 -6.515 -1.504 1.00 98.31 162 ARG A C 1
ATOM 1202 O O . ARG A 1 162 ? 7.312 -6.704 -0.289 1.00 98.31 162 ARG A O 1
ATOM 1209 N N . ALA A 1 163 ? 6.201 -6.840 -2.234 1.00 98.62 163 ALA A N 1
ATOM 1210 C CA . ALA A 1 163 ? 5.036 -7.463 -1.641 1.00 98.62 163 ALA A CA 1
ATOM 1211 C C . ALA A 1 163 ? 5.336 -8.921 -1.226 1.00 98.62 163 ALA A C 1
ATOM 1213 O O . ALA A 1 163 ? 4.927 -9.323 -0.138 1.00 98.62 163 ALA A O 1
ATOM 1214 N N . VAL A 1 164 ? 6.070 -9.701 -2.038 1.00 98.56 164 VAL A N 1
ATOM 1215 C CA . VAL A 1 164 ? 6.506 -11.065 -1.664 1.00 98.56 164 VAL A CA 1
ATOM 1216 C C . VAL A 1 164 ? 7.280 -11.032 -0.350 1.00 98.56 164 VAL A C 1
ATOM 1218 O O . VAL A 1 164 ? 6.940 -11.755 0.581 1.00 98.56 164 VAL A O 1
ATOM 1221 N N . GLU A 1 165 ? 8.273 -10.155 -0.241 1.00 98.25 165 GLU A N 1
ATOM 1222 C CA . GLU A 1 165 ? 9.090 -10.054 0.970 1.00 98.25 165 GLU A CA 1
ATOM 1223 C C . GLU A 1 165 ? 8.276 -9.516 2.158 1.00 98.25 165 GLU A C 1
ATOM 1225 O O . GLU A 1 165 ? 8.524 -9.885 3.303 1.00 98.25 165 GLU A O 1
ATOM 1230 N N . SER A 1 166 ? 7.304 -8.625 1.922 1.00 98.56 166 SER A N 1
ATOM 1231 C CA . SER A 1 166 ? 6.402 -8.138 2.979 1.00 98.56 166 SER A CA 1
ATOM 1232 C C . SER A 1 166 ? 5.608 -9.283 3.606 1.00 98.56 166 SER A C 1
ATOM 1234 O O . SER A 1 166 ? 5.428 -9.299 4.822 1.00 98.56 166 SER A O 1
ATOM 1236 N N . VAL A 1 167 ? 5.189 -10.267 2.805 1.00 98.69 167 VAL A N 1
ATOM 1237 C CA . VAL A 1 167 ? 4.539 -11.486 3.302 1.00 98.69 167 VAL A CA 1
ATOM 1238 C C . VAL A 1 167 ? 5.556 -12.424 3.950 1.00 98.69 167 VAL A C 1
ATOM 1240 O O . VAL A 1 167 ? 5.395 -12.769 5.117 1.00 98.69 167 VAL A O 1
ATOM 1243 N N . ASP A 1 168 ? 6.595 -12.826 3.223 1.00 98.50 168 ASP A N 1
ATOM 1244 C CA . ASP A 1 168 ? 7.426 -13.976 3.600 1.00 98.50 168 ASP A CA 1
ATOM 1245 C C . ASP A 1 168 ? 8.460 -13.653 4.675 1.00 98.50 168 ASP A C 1
ATOM 1247 O O . ASP A 1 168 ? 8.684 -14.451 5.587 1.00 98.50 168 ASP A O 1
ATOM 1251 N N . GLU A 1 169 ? 9.101 -12.493 4.563 1.00 97.94 169 GLU A N 1
ATOM 1252 C CA . GLU A 1 169 ? 10.245 -12.126 5.398 1.00 97.94 169 GLU A CA 1
ATOM 1253 C C . GLU A 1 169 ? 9.827 -11.300 6.614 1.00 97.94 169 GLU A C 1
ATOM 1255 O O . GLU A 1 169 ? 10.540 -11.272 7.615 1.00 97.94 169 GLU A O 1
ATOM 1260 N N . ARG A 1 170 ? 8.675 -10.621 6.535 1.00 98.25 170 ARG A N 1
ATOM 1261 C CA . ARG A 1 170 ? 8.238 -9.646 7.546 1.00 98.25 170 ARG A CA 1
ATOM 1262 C C . ARG A 1 170 ? 6.998 -10.120 8.288 1.00 98.25 170 ARG A C 1
ATOM 1264 O O . ARG A 1 170 ? 7.071 -10.448 9.469 1.00 98.25 170 ARG A O 1
ATOM 1271 N N . PHE A 1 171 ? 5.865 -10.184 7.593 1.00 98.75 171 PHE A N 1
ATOM 1272 C CA . PHE A 1 171 ? 4.577 -10.471 8.214 1.00 98.75 171 PHE A CA 1
ATOM 1273 C C . PHE A 1 171 ? 4.467 -11.907 8.721 1.00 98.75 171 PHE A C 1
ATOM 1275 O O . PHE A 1 171 ? 4.146 -12.108 9.887 1.00 98.75 171 PHE A O 1
ATOM 1282 N N . ALA A 1 172 ? 4.736 -12.908 7.880 1.00 98.75 172 ALA A N 1
ATOM 1283 C CA . ALA A 1 172 ? 4.489 -14.300 8.235 1.00 98.75 172 ALA A CA 1
ATOM 1284 C C . ALA A 1 172 ? 5.292 -14.761 9.472 1.00 98.75 172 ALA A C 1
ATOM 1286 O O . ALA A 1 172 ? 4.701 -15.396 10.348 1.00 98.75 172 ALA A O 1
ATOM 1287 N N . PRO A 1 173 ? 6.593 -14.427 9.630 1.00 98.75 173 PRO A N 1
ATOM 1288 C CA . PRO A 1 173 ? 7.322 -14.709 10.866 1.00 98.75 173 PRO A CA 1
ATOM 1289 C C . PRO A 1 173 ? 6.696 -14.045 12.098 1.00 98.75 173 PRO A C 1
ATOM 1291 O O . PRO A 1 173 ? 6.468 -14.725 13.097 1.00 98.75 173 PRO A O 1
ATOM 1294 N N . ALA A 1 174 ? 6.353 -12.757 12.003 1.00 98.75 174 ALA A N 1
ATOM 1295 C CA . ALA A 1 174 ? 5.770 -12.002 13.109 1.00 98.75 174 ALA A CA 1
ATOM 1296 C C . ALA A 1 174 ? 4.365 -12.494 13.493 1.00 98.75 174 ALA A C 1
ATOM 1298 O O . ALA A 1 174 ? 4.033 -12.579 14.673 1.00 98.75 174 ALA A O 1
ATOM 1299 N N . ALA A 1 175 ? 3.542 -12.867 12.512 1.00 98.75 175 ALA A N 1
ATOM 1300 C CA . ALA A 1 175 ? 2.217 -13.430 12.743 1.00 98.75 175 ALA A CA 1
ATOM 1301 C C . ALA A 1 175 ? 2.294 -14.786 13.455 1.00 98.75 175 ALA A C 1
ATOM 1303 O O . ALA A 1 175 ? 1.545 -15.014 14.405 1.00 98.75 175 ALA A O 1
ATOM 1304 N N . ARG A 1 176 ? 3.237 -15.655 13.056 1.00 98.69 176 ARG A N 1
ATOM 1305 C CA . ARG A 1 176 ? 3.492 -16.928 13.751 1.00 98.69 176 ARG A CA 1
ATOM 1306 C C . ARG A 1 176 ? 3.932 -16.711 15.194 1.00 98.69 176 ARG A C 1
ATOM 1308 O O . ARG A 1 176 ? 3.439 -17.402 16.079 1.00 98.69 176 ARG A O 1
ATOM 1315 N N . GLU A 1 177 ? 4.828 -15.756 15.432 1.00 98.62 177 GLU A N 1
ATOM 1316 C CA . GLU A 1 177 ? 5.268 -15.391 16.783 1.00 98.62 177 GLU A CA 1
ATOM 1317 C C . GLU A 1 177 ? 4.106 -14.870 17.642 1.00 98.62 177 GLU A C 1
ATOM 1319 O O . GLU A 1 177 ? 3.971 -15.254 18.802 1.00 98.62 177 GLU A O 1
ATOM 1324 N N . ALA A 1 178 ? 3.206 -14.082 17.049 1.00 98.12 178 ALA A N 1
ATOM 1325 C CA . ALA A 1 178 ? 1.988 -13.592 17.691 1.00 98.12 178 ALA A CA 1
ATOM 1326 C C . ALA A 1 178 ? 0.890 -14.665 17.874 1.00 98.12 178 ALA A C 1
ATOM 1328 O O . ALA A 1 178 ? -0.161 -14.371 18.446 1.00 98.12 178 ALA A O 1
ATOM 1329 N N . GLY A 1 179 ? 1.087 -15.892 17.375 1.00 98.25 179 GLY A N 1
ATOM 1330 C CA . GLY A 1 179 ? 0.080 -16.958 17.416 1.00 98.25 179 GLY A CA 1
ATOM 1331 C C . GLY A 1 179 ? -1.133 -16.712 16.510 1.00 98.25 179 GLY A C 1
ATOM 1332 O O . GLY A 1 179 ? -2.218 -17.229 16.777 1.00 98.25 179 GLY A O 1
ATOM 1333 N N . LEU A 1 180 ? -0.969 -15.911 15.456 1.00 98.38 180 LEU A N 1
ATOM 1334 C CA . LEU A 1 180 ? -2.002 -15.584 14.473 1.00 98.38 180 LEU A CA 1
ATOM 1335 C C . LEU A 1 180 ? -1.791 -16.354 13.161 1.00 98.38 180 LEU A C 1
ATOM 1337 O O . LEU A 1 180 ? -0.769 -17.005 12.952 1.00 98.38 180 LEU A O 1
ATOM 1341 N N . SER A 1 181 ? -2.771 -16.271 12.257 1.00 98.19 181 SER A N 1
ATOM 1342 C CA . SER A 1 181 ? -2.606 -16.801 10.904 1.00 98.19 181 SER A CA 1
ATOM 1343 C C . SER A 1 181 ? -1.505 -16.042 10.167 1.00 98.19 181 SER A C 1
ATOM 1345 O O . SER A 1 181 ? -1.495 -14.816 10.140 1.00 98.19 181 SER A O 1
ATOM 1347 N N . ASP A 1 182 ? -0.606 -16.766 9.515 1.00 98.31 182 ASP A N 1
ATOM 1348 C CA . ASP A 1 182 ? 0.453 -16.202 8.679 1.00 98.31 182 ASP A CA 1
ATOM 1349 C C . ASP A 1 182 ? 0.079 -16.163 7.189 1.00 98.31 182 ASP A C 1
ATOM 1351 O O . ASP A 1 182 ? 0.875 -15.752 6.342 1.00 98.31 182 ASP A O 1
ATOM 1355 N N . ARG A 1 183 ? -1.158 -16.548 6.850 1.00 98.38 183 ARG A N 1
ATOM 1356 C CA . ARG A 1 183 ? -1.669 -16.497 5.479 1.00 98.38 183 ARG A CA 1
ATOM 1357 C C . ARG A 1 183 ? -2.077 -15.076 5.120 1.00 98.38 183 ARG A C 1
ATOM 1359 O O . ARG A 1 183 ? -3.050 -14.556 5.660 1.00 98.38 183 ARG A O 1
ATOM 1366 N N . ALA A 1 184 ? -1.429 -14.499 4.108 1.00 98.19 184 ALA A N 1
ATOM 1367 C CA . ALA A 1 184 ? -1.777 -13.172 3.589 1.00 98.19 184 ALA A CA 1
ATOM 1368 C C . ALA A 1 184 ? -3.278 -13.026 3.253 1.00 98.19 184 ALA A C 1
ATOM 1370 O O . ALA A 1 184 ? -3.845 -11.957 3.475 1.00 98.19 184 ALA A O 1
ATOM 1371 N N . ALA A 1 185 ? -3.917 -14.107 2.784 1.00 98.44 185 ALA A N 1
ATOM 1372 C CA . ALA A 1 185 ? -5.340 -14.186 2.440 1.00 98.44 185 ALA A CA 1
ATOM 1373 C C . ALA A 1 185 ? -6.309 -13.777 3.565 1.00 98.44 185 ALA A C 1
ATOM 1375 O O . ALA A 1 185 ? -7.421 -13.329 3.287 1.00 98.44 185 ALA A O 1
ATOM 1376 N N . ASP A 1 186 ? -5.910 -13.929 4.829 1.00 98.31 186 ASP A N 1
ATOM 1377 C CA . ASP A 1 186 ? -6.794 -13.655 5.968 1.00 98.31 186 ASP A CA 1
ATOM 1378 C C . ASP A 1 186 ? -6.869 -12.160 6.315 1.00 98.31 186 ASP A C 1
ATOM 1380 O O . ASP A 1 186 ? -7.734 -11.730 7.082 1.00 98.31 186 ASP A O 1
ATOM 1384 N N . TYR A 1 187 ? -6.016 -11.343 5.696 1.00 98.62 187 TYR A N 1
ATOM 1385 C CA . TYR A 1 187 ? -5.832 -9.937 6.032 1.00 98.62 187 TYR A CA 1
ATOM 1386 C C . TYR A 1 187 ? -6.196 -9.018 4.862 1.00 98.62 187 TYR A C 1
ATOM 1388 O O . TYR A 1 187 ? -6.245 -9.417 3.694 1.00 98.62 187 TYR A O 1
ATOM 1396 N N . THR A 1 188 ? -6.492 -7.764 5.200 1.00 98.69 188 THR A N 1
ATOM 1397 C CA . THR A 1 188 ? -6.507 -6.659 4.237 1.00 98.69 188 THR A CA 1
ATOM 1398 C C . THR A 1 188 ? -5.147 -5.979 4.272 1.00 98.69 188 THR A C 1
ATOM 1400 O O . THR A 1 188 ? -4.658 -5.674 5.358 1.00 98.69 188 THR A O 1
ATOM 1403 N N . TRP A 1 189 ? -4.580 -5.732 3.094 1.00 98.81 189 TRP A N 1
ATOM 1404 C CA . TRP A 1 189 ? -3.296 -5.072 2.896 1.00 98.81 189 TRP A CA 1
ATOM 1405 C C . TRP A 1 189 ? -3.501 -3.707 2.248 1.00 98.81 189 TRP A C 1
ATOM 1407 O O . TRP A 1 189 ? -3.938 -3.607 1.101 1.00 98.81 189 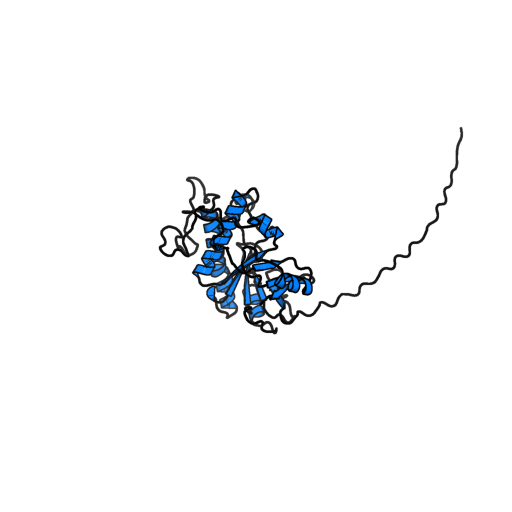TRP A O 1
ATOM 1417 N N . TRP A 1 190 ? -3.187 -2.653 2.982 1.00 98.88 190 TRP A N 1
ATOM 1418 C CA . TRP A 1 190 ? -3.227 -1.283 2.501 1.00 98.88 190 TRP A CA 1
ATOM 1419 C C . TRP A 1 190 ? -1.876 -0.911 1.896 1.00 98.88 190 TRP A C 1
ATOM 1421 O O . TRP A 1 190 ? -0.834 -1.022 2.543 1.00 98.88 190 TRP A O 1
ATOM 1431 N N . LEU A 1 191 ? -1.895 -0.501 0.630 1.00 98.81 191 LEU A N 1
ATOM 1432 C CA . LEU A 1 191 ? -0.738 0.098 -0.019 1.00 98.81 191 LEU A CA 1
ATOM 1433 C C . LEU A 1 191 ? -0.668 1.556 0.414 1.00 98.81 191 LEU A C 1
ATOM 1435 O O . LEU A 1 191 ? -1.497 2.359 -0.014 1.00 98.81 191 LEU A O 1
ATOM 1439 N N . ASP A 1 192 ? 0.294 1.867 1.271 1.00 98.62 192 ASP A N 1
ATOM 1440 C CA . ASP A 1 192 ? 0.529 3.216 1.759 1.00 98.62 192 ASP A CA 1
ATOM 1441 C C . ASP A 1 192 ? 1.304 4.023 0.705 1.00 98.62 192 ASP A C 1
ATOM 1443 O O . ASP A 1 192 ? 2.472 3.741 0.399 1.00 98.62 192 ASP A O 1
ATOM 1447 N N . VAL A 1 193 ? 0.601 4.988 0.100 1.00 98.12 193 VAL A N 1
ATOM 1448 C CA . VAL A 1 193 ? 1.071 5.845 -0.989 1.00 98.12 193 VAL A CA 1
ATOM 1449 C C . VAL A 1 193 ? 1.182 7.286 -0.507 1.00 98.12 193 VAL A C 1
ATOM 1451 O O . VAL A 1 193 ? 0.255 8.087 -0.649 1.00 98.12 193 VAL A O 1
ATOM 1454 N N . GLU A 1 194 ? 2.365 7.631 -0.010 1.00 96.38 194 GLU A N 1
ATOM 1455 C CA . GLU A 1 194 ? 2.666 8.964 0.505 1.00 96.38 194 GLU A CA 1
ATOM 1456 C C . GLU A 1 194 ? 3.898 9.586 -0.147 1.00 96.38 194 GLU A C 1
ATOM 1458 O O . GLU A 1 194 ? 4.831 8.889 -0.541 1.00 96.38 194 GLU A O 1
ATOM 1463 N N . THR A 1 195 ? 3.936 10.914 -0.247 1.00 95.00 195 THR A N 1
ATOM 1464 C CA . THR A 1 195 ? 5.033 11.667 -0.878 1.00 95.00 195 THR A CA 1
ATOM 1465 C C . THR A 1 195 ? 6.356 11.560 -0.134 1.00 95.00 195 THR A C 1
ATOM 1467 O O . THR A 1 195 ? 7.392 11.864 -0.713 1.00 95.00 195 THR A O 1
ATOM 1470 N N . MET A 1 196 ? 6.334 11.134 1.130 1.00 91.69 196 MET A N 1
ATOM 1471 C CA . MET A 1 196 ? 7.546 10.915 1.921 1.00 91.69 196 MET A CA 1
ATOM 1472 C C . MET A 1 196 ? 8.247 9.590 1.594 1.00 91.69 196 MET A C 1
ATOM 1474 O O . MET A 1 196 ? 9.407 9.407 1.965 1.00 91.69 196 MET A O 1
ATOM 1478 N N . ASN A 1 197 ? 7.585 8.679 0.873 1.00 92.94 197 ASN A N 1
ATOM 1479 C CA . ASN A 1 197 ? 8.207 7.440 0.422 1.00 92.94 197 ASN A CA 1
ATOM 1480 C C . ASN A 1 197 ? 9.143 7.682 -0.780 1.00 92.94 197 ASN A C 1
ATOM 1482 O O . ASN A 1 197 ? 9.098 8.710 -1.455 1.00 92.94 197 ASN A O 1
ATOM 1486 N N . SER A 1 198 ? 9.995 6.700 -1.093 1.00 92.31 198 SER A N 1
ATOM 1487 C CA . SER A 1 198 ? 10.986 6.801 -2.176 1.00 92.31 198 SER A CA 1
ATOM 1488 C C . SER A 1 198 ? 10.364 6.628 -3.568 1.00 92.31 198 SER A C 1
ATOM 1490 O O . SER A 1 198 ? 10.483 5.569 -4.193 1.00 92.31 198 SER A O 1
ATOM 1492 N N . TRP A 1 199 ? 9.698 7.670 -4.059 1.00 94.56 199 TRP A N 1
ATOM 1493 C CA . TRP A 1 199 ? 9.059 7.698 -5.374 1.00 94.56 199 TRP A CA 1
ATOM 1494 C C . TRP A 1 199 ? 9.945 8.265 -6.475 1.00 94.56 199 TRP A C 1
ATOM 1496 O O . TRP A 1 199 ? 10.847 9.069 -6.246 1.00 94.56 199 TRP A O 1
ATOM 1506 N N . GLN A 1 200 ? 9.640 7.888 -7.718 1.00 94.06 200 GLN A N 1
ATOM 1507 C CA . GLN A 1 200 ? 10.182 8.604 -8.862 1.00 94.06 200 GLN A CA 1
ATOM 1508 C C . GLN A 1 200 ? 9.396 9.890 -9.071 1.00 94.06 200 GLN A C 1
ATOM 1510 O O . GLN A 1 200 ? 8.190 9.853 -9.307 1.00 94.06 200 GLN A O 1
ATOM 1515 N N . GLU A 1 201 ? 10.096 11.013 -9.094 1.00 89.88 201 GLU A N 1
ATOM 1516 C CA . GLU A 1 201 ? 9.503 12.306 -9.419 1.00 89.88 201 GLU A CA 1
ATOM 1517 C C . GLU A 1 201 ? 9.681 12.663 -10.906 1.00 89.88 201 GLU A C 1
ATOM 1519 O O . GLU A 1 201 ? 10.478 12.064 -11.653 1.00 89.88 201 GLU A O 1
ATOM 1524 N N . GLY A 1 202 ? 8.927 13.667 -11.352 1.00 79.50 202 GLY A N 1
ATOM 1525 C CA . GLY A 1 202 ? 8.983 14.238 -12.697 1.00 79.50 202 GLY A CA 1
ATOM 1526 C C . GLY A 1 202 ? 7.679 14.072 -13.480 1.00 79.50 202 GLY A C 1
ATOM 1527 O O . GLY A 1 202 ? 6.616 13.870 -12.908 1.00 79.50 202 GLY A O 1
ATOM 1528 N N . GLY A 1 203 ? 7.765 14.193 -14.809 1.00 87.12 203 GLY A N 1
ATOM 1529 C CA . GLY A 1 203 ? 6.601 14.122 -15.700 1.00 87.12 203 GLY A CA 1
ATOM 1530 C C . GLY A 1 203 ? 5.904 12.753 -15.735 1.00 87.12 203 GLY A C 1
ATOM 1531 O O . GLY A 1 203 ? 6.296 11.809 -15.052 1.00 87.12 203 GLY A O 1
ATOM 1532 N N . THR A 1 204 ? 4.904 12.624 -16.606 1.00 89.06 204 THR A N 1
ATOM 1533 C CA . THR A 1 204 ? 3.978 11.474 -16.699 1.00 89.06 204 THR A CA 1
ATOM 1534 C C . THR A 1 204 ? 4.644 10.095 -16.733 1.00 89.06 204 THR A C 1
ATOM 1536 O O . THR A 1 204 ? 4.125 9.153 -16.145 1.00 89.06 204 THR A O 1
ATOM 1539 N N . GLY A 1 205 ? 5.826 9.959 -17.344 1.00 90.50 205 GLY A N 1
ATOM 1540 C CA . GLY A 1 205 ? 6.564 8.691 -17.349 1.00 90.50 205 GLY A CA 1
ATOM 1541 C C . GLY A 1 205 ? 7.039 8.227 -15.962 1.00 90.50 205 GLY A C 1
ATOM 1542 O O . GLY A 1 205 ? 7.163 7.028 -15.736 1.00 90.50 205 GLY A O 1
ATOM 1543 N N . ALA A 1 206 ? 7.320 9.143 -15.028 1.00 93.19 206 ALA A N 1
ATOM 1544 C CA . ALA A 1 206 ? 7.645 8.790 -13.641 1.00 93.19 206 ALA A CA 1
ATOM 1545 C C . ALA A 1 206 ? 6.403 8.306 -12.884 1.00 93.19 206 ALA A C 1
ATOM 1547 O O . ALA A 1 206 ? 6.441 7.235 -12.281 1.00 93.19 206 ALA A O 1
ATOM 1548 N N . LEU A 1 207 ? 5.293 9.033 -13.024 1.00 93.00 207 LEU A N 1
ATOM 1549 C CA . LEU A 1 207 ? 4.000 8.680 -12.434 1.00 93.00 207 LEU A CA 1
ATOM 1550 C C . LEU A 1 207 ? 3.511 7.302 -12.914 1.00 93.00 207 LEU A C 1
ATOM 1552 O O . LEU A 1 207 ? 3.073 6.475 -12.115 1.00 93.00 207 LEU A O 1
ATOM 1556 N N . ALA A 1 208 ? 3.680 7.006 -14.208 1.00 93.38 208 ALA A N 1
ATOM 1557 C CA . ALA A 1 208 ? 3.345 5.704 -14.782 1.00 93.38 208 ALA A CA 1
ATOM 1558 C C . ALA A 1 208 ? 4.191 4.562 -14.189 1.00 93.38 208 ALA A C 1
ATOM 1560 O O . ALA A 1 208 ? 3.668 3.487 -13.908 1.00 93.38 208 ALA A O 1
ATOM 1561 N N . ARG A 1 209 ? 5.486 4.790 -13.932 1.00 95.62 209 ARG A N 1
ATOM 1562 C CA . ARG A 1 209 ? 6.350 3.800 -13.269 1.00 95.62 209 ARG A CA 1
ATOM 1563 C C . ARG A 1 209 ? 5.984 3.595 -11.801 1.00 95.62 209 ARG A C 1
ATOM 1565 O O . ARG A 1 209 ? 5.983 2.457 -11.344 1.00 95.62 209 ARG A O 1
ATOM 1572 N N . ASN A 1 210 ? 5.637 4.654 -11.068 1.00 97.19 210 ASN A N 1
ATOM 1573 C CA . ASN A 1 210 ? 5.138 4.522 -9.692 1.00 97.19 210 ASN A CA 1
ATOM 1574 C C . ASN A 1 210 ? 3.844 3.699 -9.663 1.00 97.19 210 ASN A C 1
ATOM 1576 O O . ASN A 1 210 ? 3.711 2.778 -8.861 1.00 97.19 210 ASN A O 1
ATOM 1580 N N . THR A 1 211 ? 2.944 3.966 -10.612 1.00 96.19 211 THR A N 1
ATOM 1581 C CA . THR A 1 211 ? 1.713 3.190 -10.799 1.00 96.19 211 THR A CA 1
ATOM 1582 C C . THR A 1 211 ? 2.012 1.717 -11.075 1.00 96.19 211 THR A C 1
ATOM 1584 O O . THR A 1 211 ? 1.444 0.852 -10.414 1.00 96.19 211 THR A O 1
ATOM 1587 N N . ALA A 1 212 ? 2.949 1.414 -11.980 1.00 96.69 212 ALA A N 1
ATOM 1588 C CA . ALA A 1 212 ? 3.341 0.038 -12.283 1.00 96.69 212 ALA A CA 1
ATOM 1589 C C . ALA A 1 212 ? 3.859 -0.713 -11.040 1.00 96.69 212 ALA A C 1
ATOM 1591 O O . ALA A 1 212 ? 3.509 -1.876 -10.845 1.00 96.69 212 ALA A O 1
ATOM 1592 N N . ALA A 1 213 ? 4.627 -0.051 -10.165 1.00 98.19 213 ALA A N 1
ATOM 1593 C CA . ALA A 1 213 ? 5.073 -0.645 -8.903 1.00 98.19 213 ALA A CA 1
ATOM 1594 C C . ALA A 1 213 ? 3.899 -0.998 -7.975 1.00 98.19 213 ALA A C 1
ATOM 1596 O O . ALA A 1 213 ? 3.828 -2.114 -7.459 1.00 98.19 213 ALA A O 1
ATOM 1597 N N . LEU A 1 214 ? 2.926 -0.101 -7.820 1.00 98.38 214 LEU A N 1
ATOM 1598 C CA . LEU A 1 214 ? 1.719 -0.387 -7.040 1.00 98.38 214 LEU A CA 1
ATOM 1599 C C . LEU A 1 214 ? 0.900 -1.537 -7.640 1.00 98.38 214 LEU A C 1
ATOM 1601 O O . LEU A 1 214 ? 0.381 -2.375 -6.903 1.00 98.38 214 LEU A O 1
ATOM 1605 N N . GLU A 1 215 ? 0.814 -1.629 -8.968 1.00 97.50 215 GLU A N 1
ATOM 1606 C CA . GLU A 1 215 ? 0.148 -2.750 -9.637 1.00 97.50 215 GLU A CA 1
ATOM 1607 C C . GLU A 1 215 ? 0.831 -4.088 -9.369 1.00 97.50 215 GLU A C 1
ATOM 1609 O O . GLU A 1 215 ? 0.133 -5.084 -9.171 1.00 97.50 215 GLU A O 1
ATOM 1614 N N . GLY A 1 216 ? 2.165 -4.119 -9.344 1.00 98.25 216 GLY A N 1
ATOM 1615 C CA . GLY A 1 216 ? 2.931 -5.309 -8.974 1.00 98.25 216 GLY A CA 1
ATOM 1616 C C . GLY A 1 216 ? 2.615 -5.767 -7.554 1.00 98.25 216 GLY A C 1
ATOM 1617 O O . GLY A 1 216 ? 2.324 -6.944 -7.334 1.00 98.25 216 GLY A O 1
ATOM 1618 N N . MET A 1 217 ? 2.570 -4.828 -6.602 1.00 98.75 217 MET A N 1
ATOM 1619 C CA . MET A 1 217 ? 2.190 -5.124 -5.216 1.00 98.75 217 MET A CA 1
ATOM 1620 C C . MET A 1 217 ? 0.754 -5.653 -5.120 1.00 98.75 217 MET A C 1
ATOM 1622 O O . MET A 1 217 ? 0.512 -6.704 -4.525 1.00 98.75 217 MET A O 1
ATOM 1626 N N . ALA A 1 218 ? -0.206 -4.955 -5.735 1.00 98.38 218 ALA A N 1
ATOM 1627 C CA . ALA A 1 218 ? -1.618 -5.327 -5.687 1.00 98.38 218 ALA A CA 1
ATOM 1628 C C . ALA A 1 218 ? -1.889 -6.695 -6.328 1.00 98.38 218 ALA A C 1
ATOM 1630 O O . ALA A 1 218 ? -2.670 -7.487 -5.792 1.00 98.38 218 ALA A O 1
ATOM 1631 N N . GLN A 1 219 ? -1.245 -6.992 -7.459 1.00 97.81 219 GLN A N 1
ATOM 1632 C CA . GLN A 1 219 ? -1.371 -8.290 -8.120 1.00 97.81 219 GLN A CA 1
ATOM 1633 C C . GLN A 1 219 ? -0.764 -9.413 -7.285 1.00 97.81 219 GLN A C 1
ATOM 1635 O O . GLN A 1 219 ? -1.394 -10.463 -7.173 1.00 97.81 219 GLN A O 1
ATOM 1640 N N . MET A 1 220 ? 0.383 -9.188 -6.636 1.00 98.19 220 MET A N 1
ATOM 1641 C CA . MET A 1 220 ? 0.982 -10.184 -5.746 1.00 98.19 220 MET A CA 1
ATOM 1642 C C . MET A 1 220 ? 0.016 -10.554 -4.617 1.00 98.19 220 MET A C 1
ATOM 1644 O O . MET A 1 220 ? -0.348 -11.725 -4.496 1.00 98.19 220 MET A O 1
ATOM 1648 N N . TYR A 1 221 ? -0.495 -9.567 -3.870 1.00 98.62 221 TYR A N 1
ATOM 1649 C CA . TYR A 1 221 ? -1.447 -9.812 -2.780 1.00 98.62 221 TYR A CA 1
ATOM 1650 C C . TYR A 1 221 ? -2.705 -10.545 -3.262 1.00 98.62 221 TYR A C 1
ATOM 1652 O O . TYR A 1 221 ? -3.107 -11.548 -2.670 1.00 98.62 221 TYR A O 1
ATOM 1660 N N . ARG A 1 222 ? -3.292 -10.117 -4.386 1.00 97.62 222 ARG A N 1
ATOM 1661 C CA . ARG A 1 222 ? -4.450 -10.799 -4.989 1.00 97.62 222 ARG A CA 1
ATOM 1662 C C . ARG A 1 222 ? -4.128 -12.226 -5.441 1.00 97.62 222 ARG A C 1
ATOM 1664 O O . ARG A 1 222 ? -4.991 -13.095 -5.341 1.00 97.62 222 ARG A O 1
ATOM 1671 N N . SER A 1 223 ? -2.911 -12.488 -5.919 1.00 96.50 223 SER A N 1
ATOM 1672 C CA . SER A 1 223 ? -2.472 -13.830 -6.328 1.00 96.50 223 SER A CA 1
ATOM 1673 C C . SER A 1 223 ? -2.351 -14.809 -5.153 1.00 96.50 223 SER A C 1
ATOM 1675 O O . SER A 1 223 ? -2.425 -16.019 -5.364 1.00 96.50 223 SER A O 1
ATOM 1677 N N . GLU A 1 224 ? -2.224 -14.282 -3.931 1.00 96.25 224 GLU A N 1
ATOM 1678 C CA . GLU A 1 224 ? -2.257 -15.019 -2.661 1.00 96.25 224 GLU A CA 1
ATOM 1679 C C . GLU A 1 224 ? -3.664 -15.033 -2.028 1.00 96.25 224 GLU A C 1
ATOM 1681 O O . GLU A 1 224 ? -3.841 -15.501 -0.907 1.00 96.25 224 GLU A O 1
ATOM 1686 N N . GLY A 1 225 ? -4.682 -14.514 -2.725 1.00 97.25 225 GLY A N 1
ATOM 1687 C CA . GLY A 1 225 ? -6.064 -14.439 -2.239 1.00 97.25 225 GLY A CA 1
ATOM 1688 C C . GLY A 1 225 ? -6.317 -13.343 -1.200 1.00 97.25 225 GLY A C 1
ATOM 1689 O O . GLY A 1 225 ? -7.401 -13.301 -0.620 1.00 97.25 225 GLY A O 1
ATOM 1690 N N . ALA A 1 226 ? -5.348 -12.459 -0.957 1.00 98.19 226 ALA A N 1
ATOM 1691 C CA . ALA A 1 226 ? -5.486 -11.364 -0.008 1.00 98.19 226 ALA A CA 1
ATOM 1692 C C . ALA A 1 226 ? -6.358 -10.231 -0.554 1.00 98.19 226 ALA A C 1
ATOM 1694 O O . ALA A 1 226 ? -6.446 -9.985 -1.763 1.00 98.19 226 ALA A O 1
ATOM 1695 N N . ARG A 1 227 ? -6.982 -9.498 0.371 1.00 98.31 227 ARG A N 1
ATOM 1696 C CA . ARG A 1 227 ? -7.661 -8.239 0.057 1.00 98.31 227 ARG A CA 1
ATOM 1697 C C . ARG A 1 227 ? -6.620 -7.133 0.028 1.00 98.31 227 ARG A C 1
ATOM 1699 O O . ARG A 1 227 ? -5.765 -7.077 0.905 1.00 98.31 227 ARG A O 1
ATOM 1706 N N . VAL A 1 228 ? -6.716 -6.244 -0.952 1.00 98.56 228 VAL A N 1
ATOM 1707 C CA . VAL A 1 228 ? -5.807 -5.105 -1.099 1.00 98.56 228 VAL A CA 1
ATOM 1708 C C . VAL A 1 228 ? -6.610 -3.819 -1.235 1.00 98.56 228 VAL A C 1
ATOM 1710 O O . VAL A 1 228 ? -7.684 -3.827 -1.839 1.00 98.56 228 VAL A O 1
ATOM 1713 N N . GLY A 1 229 ? -6.101 -2.737 -0.660 1.00 98.56 229 GLY A N 1
ATOM 1714 C CA . GLY A 1 229 ? -6.663 -1.394 -0.747 1.00 98.56 229 GLY A CA 1
ATOM 1715 C C . GLY A 1 229 ? -5.569 -0.340 -0.879 1.00 98.56 229 GLY A C 1
ATOM 1716 O O . GLY A 1 229 ? -4.380 -0.651 -0.827 1.00 98.56 229 GLY A O 1
ATOM 1717 N N . LEU A 1 230 ? -5.979 0.907 -1.078 1.00 98.62 230 LEU A N 1
ATOM 1718 C CA . LEU A 1 230 ? -5.087 2.044 -1.300 1.00 98.62 230 LEU A CA 1
ATOM 1719 C C . LEU A 1 230 ? -5.228 3.047 -0.159 1.00 98.62 230 LEU A C 1
ATOM 1721 O O . LEU A 1 230 ? -6.352 3.433 0.164 1.00 98.62 230 LEU A O 1
ATOM 1725 N N . TYR A 1 231 ? -4.105 3.479 0.404 1.00 98.62 231 TYR A N 1
ATOM 1726 C CA . TYR A 1 231 ? -4.039 4.563 1.375 1.00 98.62 231 TYR A CA 1
ATOM 1727 C C . TYR A 1 231 ? -3.327 5.774 0.783 1.00 98.62 231 TYR A C 1
ATOM 1729 O O . TYR A 1 231 ? -2.250 5.634 0.203 1.00 98.62 231 TYR A O 1
ATOM 1737 N N . SER A 1 232 ? -3.949 6.949 0.899 1.00 98.25 232 SER A N 1
ATOM 1738 C CA . SER A 1 232 ? -3.332 8.239 0.573 1.00 98.25 232 SER A CA 1
ATOM 1739 C C . SER A 1 232 ? -4.254 9.406 0.944 1.00 98.25 232 SER A C 1
ATOM 1741 O O . SER A 1 232 ? -5.450 9.236 1.194 1.00 98.25 232 SER A O 1
ATOM 1743 N N . THR A 1 233 ? -3.736 10.629 0.835 1.00 96.69 233 THR A N 1
ATOM 1744 C CA . THR A 1 233 ? -4.584 11.803 0.569 1.00 96.69 233 THR A CA 1
ATOM 1745 C C . THR A 1 233 ? -4.793 11.954 -0.942 1.00 96.69 233 THR A C 1
ATOM 1747 O O . THR A 1 233 ? -3.932 11.596 -1.747 1.00 96.69 233 THR A O 1
ATOM 1750 N N . ALA A 1 234 ? -5.886 12.592 -1.373 1.00 93.38 234 ALA A N 1
ATOM 1751 C CA . ALA A 1 234 ? -6.089 12.873 -2.801 1.00 93.38 234 ALA A CA 1
ATOM 1752 C C . ALA A 1 234 ? -4.974 13.757 -3.409 1.00 93.38 234 ALA A C 1
ATOM 1754 O O . ALA A 1 234 ? -4.716 13.702 -4.613 1.00 93.38 234 ALA A O 1
ATOM 1755 N N . HIS A 1 235 ? -4.329 14.599 -2.593 1.00 94.38 235 HIS A N 1
ATOM 1756 C CA . HIS A 1 235 ? -3.210 15.441 -3.018 1.00 94.38 235 HIS A CA 1
ATOM 1757 C C . HIS A 1 235 ? -1.942 14.619 -3.265 1.00 94.38 235 HIS A C 1
ATOM 1759 O O . HIS A 1 235 ? -1.387 14.687 -4.361 1.00 94.38 235 HIS A O 1
ATOM 1765 N N . GLN A 1 236 ? -1.538 13.812 -2.283 1.00 96.50 236 GLN A N 1
ATOM 1766 C CA . GLN A 1 236 ? -0.344 12.973 -2.378 1.00 96.50 236 GLN A CA 1
ATOM 1767 C C . GLN A 1 236 ? -0.489 11.934 -3.498 1.00 96.50 236 GLN A C 1
ATOM 1769 O O . GLN A 1 236 ? 0.408 11.797 -4.328 1.00 96.50 236 GLN A O 1
ATOM 1774 N N . TRP A 1 237 ? -1.662 11.306 -3.631 1.00 95.56 237 TRP A N 1
ATOM 1775 C CA . TRP A 1 237 ? -1.974 10.416 -4.753 1.00 95.56 237 TRP A CA 1
ATOM 1776 C C . TRP A 1 237 ? -1.718 11.082 -6.113 1.00 95.56 237 TRP A C 1
ATOM 1778 O O . TRP A 1 237 ? -0.986 10.554 -6.952 1.00 95.56 237 TRP A O 1
ATOM 1788 N N . ARG A 1 238 ? -2.237 12.303 -6.318 1.00 92.81 238 ARG A N 1
ATOM 1789 C CA . ARG A 1 238 ? -2.004 13.077 -7.551 1.00 92.81 238 ARG A CA 1
ATOM 1790 C C . ARG A 1 238 ? -0.526 13.316 -7.837 1.00 92.81 238 ARG A C 1
ATOM 1792 O O . ARG A 1 238 ? -0.143 13.307 -9.004 1.00 92.81 238 ARG A O 1
ATOM 1799 N N . GLN A 1 239 ? 0.274 13.553 -6.804 1.00 94.31 239 GLN A N 1
ATOM 1800 C CA . GLN A 1 239 ? 1.707 13.802 -6.944 1.00 94.31 239 GLN A CA 1
ATOM 1801 C C . GLN A 1 239 ? 2.494 12.528 -7.259 1.00 94.31 239 GLN A C 1
ATOM 1803 O O . GLN A 1 239 ? 3.456 12.593 -8.018 1.00 94.31 239 GLN A O 1
ATOM 1808 N N . VAL A 1 240 ? 2.086 11.382 -6.709 1.00 94.94 240 VAL A N 1
ATOM 1809 C CA . VAL A 1 240 ? 2.823 10.119 -6.850 1.00 94.94 240 VAL A CA 1
ATOM 1810 C C . VAL A 1 240 ? 2.443 9.358 -8.118 1.00 94.94 240 VAL A C 1
ATOM 1812 O O . VAL A 1 240 ? 3.327 8.880 -8.833 1.00 94.94 240 VAL A O 1
ATOM 1815 N N . VAL A 1 241 ? 1.147 9.221 -8.404 1.00 91.81 241 VAL A N 1
ATOM 1816 C CA . VAL A 1 241 ? 0.642 8.353 -9.485 1.00 91.81 241 VAL A CA 1
ATOM 1817 C C . VAL A 1 241 ? -0.121 9.099 -10.577 1.00 91.81 241 VAL A C 1
ATOM 1819 O O . VAL A 1 241 ? -0.257 8.587 -11.685 1.00 91.81 241 VAL A O 1
ATOM 1822 N N . GLY A 1 242 ? -0.573 10.324 -10.302 1.00 83.25 242 GLY A N 1
ATOM 1823 C CA . GLY A 1 242 ? -1.462 11.085 -11.185 1.00 83.25 242 GLY A CA 1
ATOM 1824 C C . GLY A 1 242 ? -2.932 11.008 -10.751 1.00 83.25 242 GLY A C 1
ATOM 1825 O O . GLY A 1 242 ? -3.352 10.095 -10.051 1.00 83.25 242 GLY A O 1
ATOM 1826 N N . GLY A 1 243 ? -3.725 12.030 -11.092 1.00 70.50 243 GLY A N 1
ATOM 1827 C CA . GLY A 1 243 ? -5.056 12.237 -10.494 1.00 70.50 243 GLY A CA 1
ATOM 1828 C C . GLY A 1 243 ? -6.152 11.274 -10.910 1.00 70.50 243 GLY A C 1
ATOM 1829 O O . GLY A 1 243 ? -7.026 10.992 -10.097 1.00 70.50 243 GLY A O 1
ATOM 1830 N N . THR A 1 244 ? -6.070 10.743 -12.123 1.00 55.91 244 THR A N 1
ATOM 1831 C CA . THR A 1 244 ? -6.959 9.692 -12.604 1.00 55.91 244 THR A CA 1
ATOM 1832 C C . THR A 1 2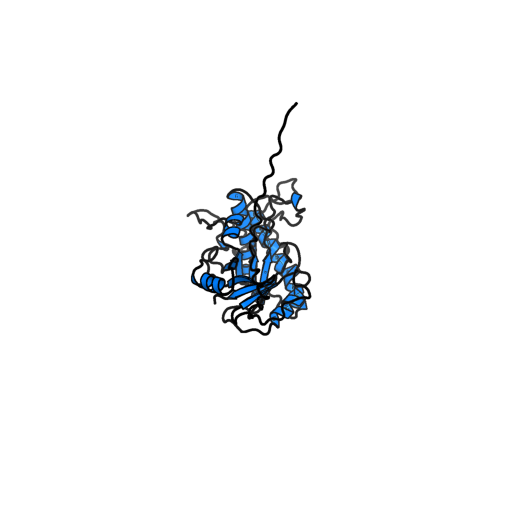44 ? -6.112 8.762 -13.451 1.00 55.91 244 THR A C 1
ATOM 1834 O O . THR A 1 244 ? -5.292 9.222 -14.247 1.00 55.91 244 THR A O 1
ATOM 1837 N N . LEU A 1 245 ? -6.280 7.456 -13.263 1.00 65.06 245 LEU A N 1
ATOM 1838 C CA . LEU A 1 245 ? -5.738 6.467 -14.184 1.00 65.06 245 LEU A CA 1
ATOM 1839 C C . LEU A 1 245 ? -6.498 6.628 -15.503 1.00 65.06 245 LEU A C 1
ATOM 1841 O O . LEU A 1 245 ? -7.547 6.019 -15.698 1.00 65.06 245 LEU A O 1
ATOM 1845 N N . ASP A 1 246 ? -6.022 7.529 -16.362 1.00 49.56 246 ASP A N 1
ATOM 1846 C CA . ASP A 1 246 ? -6.598 7.770 -17.679 1.00 49.56 246 ASP A CA 1
ATOM 1847 C C . ASP A 1 246 ? -6.340 6.538 -18.551 1.00 49.56 246 ASP A C 1
ATOM 1849 O O . ASP A 1 246 ? -5.328 6.403 -19.242 1.00 49.56 246 ASP A O 1
ATOM 1853 N N . VAL A 1 247 ? -7.291 5.609 -18.492 1.00 55.16 247 VAL A N 1
ATOM 1854 C CA . VAL A 1 247 ? -7.469 4.505 -19.431 1.00 55.16 247 VAL A CA 1
ATOM 1855 C C . VAL A 1 247 ? -7.768 5.089 -20.808 1.00 55.16 247 VAL A C 1
ATOM 1857 O O . VAL A 1 247 ? -8.924 5.203 -21.216 1.00 55.16 247 VAL A O 1
ATOM 1860 N N . ALA A 1 248 ? -6.732 5.492 -21.543 1.00 53.31 248 ALA A N 1
ATOM 1861 C CA . ALA A 1 248 ? -6.892 5.829 -22.949 1.00 53.31 248 ALA A CA 1
ATOM 1862 C C . ALA A 1 248 ? -7.455 4.593 -23.684 1.00 53.31 248 ALA A C 1
ATOM 1864 O O . ALA A 1 248 ? -6.843 3.519 -23.613 1.00 53.31 248 ALA A O 1
ATOM 1865 N N . PRO A 1 249 ? -8.604 4.699 -24.381 1.00 54.03 249 PRO A N 1
ATOM 1866 C CA . PRO A 1 249 ? -9.161 3.579 -25.131 1.00 54.03 249 PRO A CA 1
ATOM 1867 C C . PRO A 1 249 ? -8.124 3.025 -26.119 1.00 54.03 249 PRO A C 1
ATOM 1869 O O . PRO A 1 249 ? -7.624 3.756 -26.970 1.00 54.03 249 PRO A O 1
ATOM 1872 N N . GLY A 1 250 ? -7.788 1.738 -25.998 1.00 55.22 250 GLY A N 1
ATOM 1873 C CA . GLY A 1 250 ? -6.837 1.054 -26.884 1.00 55.22 250 GLY A CA 1
ATOM 1874 C C . GLY A 1 250 ? -5.370 1.036 -26.431 1.00 55.22 250 GLY A C 1
ATOM 1875 O O . GLY A 1 250 ? -4.555 0.431 -27.125 1.00 55.22 250 GLY A O 1
ATOM 1876 N N . ALA A 1 251 ? -5.011 1.631 -25.286 1.00 59.00 251 ALA A N 1
ATOM 1877 C CA . ALA A 1 251 ? -3.679 1.443 -24.703 1.00 59.00 251 ALA A CA 1
ATOM 1878 C C . ALA A 1 251 ? -3.512 -0.000 -24.196 1.00 59.00 251 ALA A C 1
ATOM 1880 O O . ALA A 1 251 ? -4.337 -0.490 -23.427 1.00 59.00 251 ALA A O 1
ATOM 1881 N N . VAL A 1 252 ? -2.446 -0.687 -24.616 1.00 58.44 252 VAL A N 1
ATOM 1882 C CA . VAL A 1 252 ? -2.110 -2.038 -24.146 1.00 58.44 252 VAL A CA 1
ATOM 1883 C C . VAL A 1 252 ? -0.609 -2.101 -23.829 1.00 58.44 252 VAL A C 1
ATOM 1885 O O . VAL A 1 252 ? 0.193 -1.902 -24.742 1.00 58.44 252 VAL A O 1
ATOM 1888 N N . PRO A 1 253 ? -0.211 -2.393 -22.577 1.00 66.06 253 PRO A N 1
ATOM 1889 C CA . PRO A 1 253 ? -1.066 -2.520 -21.395 1.00 66.06 253 PRO A CA 1
ATOM 1890 C C . PRO A 1 253 ? -1.627 -1.166 -20.935 1.00 66.06 253 PRO A C 1
ATOM 1892 O O . PRO A 1 253 ? -1.012 -0.114 -21.106 1.00 66.06 253 PRO A O 1
ATOM 1895 N N . VAL A 1 254 ? -2.802 -1.211 -20.313 1.00 76.56 254 VAL A N 1
ATOM 1896 C CA . VAL A 1 254 ? -3.369 -0.074 -19.586 1.00 76.56 254 VAL A CA 1
ATOM 1897 C C . VAL A 1 254 ? -2.618 0.088 -18.269 1.00 76.56 254 VAL A C 1
ATOM 1899 O O . VAL A 1 254 ? -2.678 -0.799 -17.417 1.00 76.56 254 VAL A O 1
ATOM 1902 N N . VAL A 1 255 ? -1.976 1.237 -18.071 1.00 85.00 255 VAL A N 1
ATOM 1903 C CA . VAL A 1 255 ? -1.317 1.550 -16.800 1.00 85.00 255 VAL A CA 1
ATOM 1904 C C . VAL A 1 255 ? -2.353 1.770 -15.698 1.00 85.00 255 VAL A C 1
ATOM 1906 O O . VAL A 1 255 ? -3.264 2.582 -15.850 1.00 85.00 255 VAL A O 1
ATOM 1909 N N . GLY A 1 256 ? -2.207 1.054 -14.582 1.00 87.62 256 GLY A N 1
ATOM 1910 C CA . GLY A 1 256 ? -3.081 1.163 -13.410 1.00 87.62 256 GLY A CA 1
ATOM 1911 C C . GLY A 1 256 ? -4.333 0.286 -13.439 1.00 87.62 256 GLY A C 1
ATOM 1912 O O . GLY A 1 256 ? -5.109 0.318 -12.482 1.00 87.62 256 GLY A O 1
ATOM 1913 N N . ALA A 1 257 ? -4.537 -0.531 -14.475 1.00 87.88 257 ALA A N 1
ATOM 1914 C CA . ALA A 1 257 ? -5.684 -1.434 -14.569 1.00 87.88 257 ALA A CA 1
ATOM 1915 C C . ALA A 1 257 ? -5.853 -2.316 -13.320 1.00 87.88 257 ALA A C 1
ATOM 1917 O O . ALA A 1 257 ? -6.980 -2.541 -12.875 1.00 87.88 257 ALA A O 1
ATOM 1918 N N . ALA A 1 258 ? -4.755 -2.772 -12.707 1.00 91.69 258 ALA A N 1
ATOM 1919 C CA . ALA A 1 258 ? -4.839 -3.604 -11.508 1.00 91.69 258 ALA A CA 1
ATOM 1920 C C . ALA A 1 258 ? -5.279 -2.831 -10.249 1.00 91.69 258 ALA A C 1
ATOM 1922 O O . ALA A 1 258 ? -5.688 -3.465 -9.273 1.00 91.69 258 ALA A O 1
ATOM 1923 N N . LEU A 1 259 ? -5.239 -1.495 -10.263 1.00 94.88 259 LEU A N 1
ATOM 1924 C CA . LEU A 1 259 ? -5.632 -0.640 -9.138 1.00 94.88 259 LEU A CA 1
ATOM 1925 C C . LEU A 1 259 ? -7.074 -0.133 -9.231 1.00 94.88 259 LEU A C 1
ATOM 1927 O O . LEU A 1 259 ? -7.605 0.353 -8.232 1.00 94.88 259 LEU A O 1
ATOM 1931 N N . LEU A 1 260 ? -7.709 -0.221 -10.403 1.00 92.19 260 LEU A N 1
ATOM 1932 C CA . LEU A 1 260 ? -9.071 0.269 -10.617 1.00 92.19 260 LEU A CA 1
ATOM 1933 C C . LEU A 1 260 ? -10.068 -0.404 -9.666 1.00 92.19 260 LEU A C 1
ATOM 1935 O O . LEU A 1 260 ? -10.063 -1.625 -9.488 1.00 92.19 260 LEU A O 1
ATOM 1939 N N . GLY A 1 261 ? -10.924 0.413 -9.050 1.00 93.38 261 GLY A N 1
ATOM 1940 C CA . GLY A 1 261 ? -11.978 -0.048 -8.146 1.00 93.38 261 GLY A CA 1
ATOM 1941 C C . GLY A 1 261 ? -11.493 -0.568 -6.789 1.00 93.38 261 GLY A C 1
ATOM 1942 O O . GLY A 1 261 ? -12.311 -1.075 -6.021 1.00 93.38 261 GLY A O 1
ATOM 1943 N N . LEU A 1 262 ? -10.198 -0.463 -6.468 1.00 97.06 262 LEU A N 1
ATOM 1944 C CA . LEU A 1 262 ? -9.696 -0.852 -5.151 1.00 97.06 262 LEU A CA 1
ATOM 1945 C C . LEU A 1 262 ? -10.310 0.009 -4.034 1.00 97.06 262 LEU A C 1
ATOM 1947 O O . LEU A 1 262 ? -10.465 1.221 -4.214 1.00 97.06 262 LEU A O 1
ATOM 1951 N N . PRO A 1 263 ? -10.640 -0.590 -2.871 1.00 98.12 263 PRO A N 1
ATOM 1952 C CA . PRO A 1 263 ? -11.136 0.166 -1.732 1.00 98.12 263 PRO A CA 1
ATOM 1953 C C . PRO A 1 263 ? -10.094 1.193 -1.284 1.00 98.12 263 PRO A C 1
ATOM 1955 O O . PRO A 1 263 ? -8.887 0.952 -1.367 1.00 98.12 263 PRO A O 1
ATOM 1958 N N . SER A 1 264 ? -10.569 2.343 -0.819 1.00 98.19 264 SER A N 1
ATOM 1959 C CA . SER A 1 264 ? -9.733 3.457 -0.379 1.00 98.19 264 SER A CA 1
ATOM 1960 C C . SER A 1 264 ? -9.838 3.677 1.126 1.00 98.19 264 SER A C 1
ATOM 1962 O O . SER A 1 264 ? -10.936 3.715 1.689 1.00 98.19 264 SER A O 1
ATOM 1964 N N . TRP A 1 265 ? -8.673 3.859 1.736 1.00 98.69 265 TRP A N 1
ATOM 1965 C CA . TRP A 1 265 ? -8.462 4.427 3.056 1.00 98.69 265 TRP A CA 1
ATOM 1966 C C . TRP A 1 265 ? -7.929 5.845 2.844 1.00 98.69 265 TRP A C 1
ATOM 1968 O O . TRP A 1 265 ? -6.812 6.033 2.369 1.00 98.69 265 TRP A O 1
ATOM 1978 N N . LEU A 1 266 ? -8.764 6.857 3.067 1.00 98.44 266 LEU A N 1
ATOM 1979 C CA . LEU A 1 266 ? -8.390 8.242 2.776 1.00 98.44 266 LEU A CA 1
ATOM 1980 C C . LEU A 1 266 ? -7.820 8.921 4.015 1.00 98.44 266 LEU A C 1
ATOM 1982 O O . LEU A 1 266 ? -8.417 8.834 5.078 1.00 98.44 266 LEU A O 1
ATOM 1986 N N . ALA A 1 267 ? -6.727 9.656 3.866 1.00 97.38 267 ALA A N 1
ATOM 1987 C CA . ALA A 1 267 ? -6.204 10.524 4.916 1.00 97.38 267 ALA A CA 1
ATOM 1988 C C . ALA A 1 267 ? -6.601 11.991 4.708 1.00 97.38 267 ALA A C 1
ATOM 1990 O O . ALA A 1 267 ? -6.997 12.406 3.611 1.00 97.38 267 ALA A O 1
ATOM 1991 N N . GLY A 1 268 ? -6.414 12.787 5.762 1.00 94.12 268 GLY A N 1
ATOM 1992 C CA . GLY A 1 268 ? -6.502 14.247 5.719 1.00 94.12 268 GLY A CA 1
ATOM 1993 C C . GLY A 1 268 ? -7.771 14.846 6.320 1.00 94.12 268 GLY A C 1
ATOM 1994 O O . GLY A 1 268 ? -7.975 16.048 6.159 1.00 94.12 268 GLY A O 1
ATOM 1995 N N . ALA A 1 269 ? -8.602 14.053 7.003 1.00 97.00 269 ALA A N 1
ATOM 1996 C CA . ALA A 1 269 ? -9.702 14.609 7.781 1.00 97.00 269 ALA A CA 1
ATOM 1997 C C . ALA A 1 269 ? -9.167 15.322 9.032 1.00 97.00 269 ALA A C 1
ATOM 1999 O O . ALA A 1 269 ? -8.225 14.848 9.672 1.00 97.00 269 ALA A O 1
ATOM 2000 N N . SER A 1 270 ? -9.769 16.454 9.398 1.00 95.88 270 SER A N 1
ATOM 2001 C CA . SER A 1 270 ? -9.299 17.244 10.546 1.00 95.88 270 SER A CA 1
ATOM 2002 C C . SER A 1 270 ? -9.654 16.626 11.898 1.00 95.88 270 SER A C 1
ATOM 2004 O O . SER A 1 270 ? -8.958 16.853 12.882 1.00 95.88 270 SER A O 1
ATOM 2006 N N . ASP A 1 271 ? -10.756 15.878 11.960 1.00 94.50 271 ASP A N 1
ATOM 2007 C CA . ASP A 1 271 ? -11.241 15.193 13.155 1.00 94.50 271 ASP A CA 1
ATOM 2008 C C . ASP A 1 271 ? -12.225 14.060 12.792 1.00 94.50 271 ASP A C 1
ATOM 2010 O O . ASP A 1 271 ? -12.546 13.820 11.625 1.00 94.50 271 ASP A O 1
ATOM 2014 N N . ALA A 1 272 ? -12.752 13.367 13.806 1.00 92.44 272 ALA A N 1
ATOM 2015 C CA . ALA A 1 272 ? -13.704 12.272 13.624 1.00 92.44 272 ALA A CA 1
ATOM 2016 C C . ALA A 1 272 ? -15.049 12.695 12.996 1.00 92.44 272 ALA A C 1
ATOM 2018 O O . ALA A 1 272 ? -15.770 11.857 12.448 1.00 92.44 272 ALA A O 1
ATOM 2019 N N . HIS A 1 273 ? -15.466 13.958 13.128 1.00 93.44 273 HIS A N 1
ATOM 2020 C CA . HIS A 1 273 ? -16.675 14.457 12.475 1.00 93.44 273 HIS A CA 1
ATOM 2021 C C . HIS A 1 273 ? -16.430 14.663 10.981 1.00 93.44 273 HIS A C 1
ATOM 2023 O O . HIS A 1 273 ? -17.203 14.135 10.178 1.00 93.44 273 HIS A O 1
ATOM 2029 N N . ASP A 1 274 ? -15.335 15.326 10.621 1.00 96.44 274 ASP A N 1
ATOM 2030 C CA . ASP A 1 274 ? -14.913 15.507 9.232 1.00 96.44 274 ASP A CA 1
ATOM 2031 C C . ASP A 1 274 ? -14.649 14.162 8.531 1.00 96.44 274 ASP A C 1
ATOM 2033 O O . ASP A 1 274 ? -15.087 13.939 7.401 1.00 96.44 274 ASP A O 1
ATOM 2037 N N . ALA A 1 275 ? -14.070 13.190 9.243 1.00 96.94 275 ALA A N 1
ATOM 2038 C CA . ALA A 1 275 ? -13.874 11.837 8.726 1.00 96.94 275 ALA A CA 1
ATOM 2039 C C . ALA A 1 275 ? -15.204 11.162 8.333 1.00 96.94 275 ALA A C 1
ATOM 2041 O O . ALA A 1 275 ? -15.311 10.547 7.270 1.00 96.94 275 ALA A O 1
ATOM 2042 N N . ARG A 1 276 ? -16.263 11.329 9.141 1.00 95.00 276 ARG A N 1
ATOM 2043 C CA . ARG A 1 276 ? -17.609 10.807 8.828 1.00 95.00 276 ARG A CA 1
ATOM 2044 C C . ARG A 1 276 ? -18.267 11.524 7.652 1.00 95.00 276 ARG A C 1
ATOM 2046 O O . ARG A 1 276 ? -18.966 10.874 6.876 1.00 95.00 276 ARG A O 1
ATOM 2053 N N . LEU A 1 277 ? -18.072 12.835 7.520 1.00 96.06 277 LEU A N 1
ATOM 2054 C CA . LEU A 1 277 ? -18.557 13.582 6.357 1.00 96.06 277 LEU A CA 1
ATOM 2055 C C . LEU A 1 277 ? -17.834 13.126 5.084 1.00 96.06 277 LEU A C 1
ATOM 2057 O O . LEU A 1 277 ? -18.476 12.878 4.063 1.00 96.06 277 LEU A O 1
ATOM 2061 N N . THR A 1 278 ? -16.521 12.920 5.177 1.00 96.50 278 THR A N 1
ATOM 2062 C CA . THR A 1 278 ? -15.687 12.400 4.089 1.00 96.50 278 THR A CA 1
ATOM 2063 C C . THR A 1 278 ? -16.139 11.007 3.656 1.00 96.50 278 THR A C 1
ATOM 2065 O O . THR A 1 278 ? -16.305 10.785 2.459 1.00 96.50 278 THR A O 1
ATOM 2068 N N . CYS A 1 279 ? -16.449 10.100 4.594 1.00 96.25 279 CYS A N 1
ATOM 2069 C CA . CYS A 1 279 ? -17.021 8.784 4.275 1.00 96.25 279 CYS A CA 1
ATOM 2070 C C . CYS A 1 279 ? -18.269 8.866 3.374 1.00 96.25 279 CYS A C 1
ATOM 2072 O O . CYS A 1 279 ? -18.481 7.987 2.544 1.00 96.25 279 CYS A O 1
ATOM 2074 N N . ALA A 1 280 ? -19.108 9.894 3.543 1.00 93.31 280 ALA A N 1
ATOM 2075 C CA . ALA A 1 280 ? -20.359 10.037 2.798 1.00 93.31 280 ALA A CA 1
ATOM 2076 C C . ALA A 1 280 ? -20.196 10.737 1.437 1.00 93.31 280 ALA A C 1
ATOM 2078 O O . ALA A 1 280 ? -21.040 10.557 0.560 1.00 93.31 280 ALA A O 1
ATOM 2079 N N . ALA A 1 281 ? -19.156 11.558 1.270 1.00 93.44 281 ALA A N 1
ATOM 2080 C CA . ALA A 1 281 ? -19.025 12.468 0.131 1.00 93.44 281 ALA A CA 1
ATOM 2081 C C . ALA A 1 281 ? -17.856 12.140 -0.810 1.00 93.44 281 ALA A C 1
ATOM 2083 O O . ALA A 1 281 ? -17.893 12.511 -1.985 1.00 93.44 281 ALA A O 1
ATOM 2084 N N . ALA A 1 282 ? -16.803 11.491 -0.312 1.00 92.62 282 ALA A N 1
ATOM 2085 C CA . ALA A 1 282 ? -15.588 11.271 -1.082 1.00 92.62 282 ALA A CA 1
ATOM 2086 C C . ALA A 1 282 ? -15.721 10.110 -2.078 1.00 92.62 282 ALA A C 1
ATOM 2088 O O . ALA A 1 282 ? -16.428 9.129 -1.860 1.00 92.62 282 ALA A O 1
ATOM 2089 N N . THR A 1 283 ? -14.977 10.216 -3.176 1.00 92.38 283 THR A N 1
ATOM 2090 C CA . THR A 1 283 ? -14.754 9.115 -4.121 1.00 92.38 283 THR A CA 1
ATOM 2091 C C . THR A 1 283 ? -13.400 8.477 -3.827 1.00 92.38 283 THR A C 1
ATOM 2093 O O . THR A 1 283 ? -12.457 9.181 -3.464 1.00 92.38 283 THR A O 1
ATOM 2096 N N . GLY A 1 284 ? -13.289 7.156 -3.980 1.00 93.69 284 GLY A N 1
ATOM 2097 C CA . GLY A 1 284 ? -12.014 6.466 -3.809 1.00 93.69 284 GLY A CA 1
ATOM 2098 C C . GLY A 1 284 ? -10.975 6.868 -4.857 1.00 93.69 284 GLY A C 1
ATOM 2099 O O . GLY A 1 284 ? -11.307 7.313 -5.957 1.00 93.69 284 GLY A O 1
ATOM 2100 N N . LEU A 1 285 ? -9.705 6.648 -4.521 1.00 94.06 285 LEU A N 1
ATOM 2101 C CA . LEU A 1 285 ? -8.525 7.079 -5.284 1.00 94.06 285 LEU A CA 1
ATOM 2102 C C . LEU A 1 285 ? -8.513 6.561 -6.733 1.00 94.06 285 LEU A C 1
ATOM 2104 O O . LEU A 1 285 ? -7.972 7.205 -7.628 1.00 94.06 285 LEU A O 1
ATOM 2108 N N . THR A 1 286 ? -9.140 5.409 -6.971 1.00 93.25 286 THR A N 1
ATOM 2109 C CA . THR A 1 286 ? -9.261 4.762 -8.288 1.00 93.25 286 THR A CA 1
ATOM 2110 C C . THR A 1 286 ? -10.703 4.359 -8.614 1.00 93.25 286 THR A C 1
ATOM 2112 O O . THR A 1 286 ? -10.945 3.378 -9.322 1.00 93.25 286 THR A O 1
ATOM 2115 N N . GLY A 1 287 ? -11.679 5.094 -8.068 1.00 91.31 287 GLY A N 1
ATOM 2116 C CA . GLY A 1 287 ? -13.112 4.849 -8.275 1.00 91.31 287 GLY A CA 1
ATOM 2117 C C . GLY A 1 287 ? -13.711 3.721 -7.425 1.00 91.31 287 GLY A C 1
ATOM 2118 O O . GLY A 1 287 ? -14.887 3.404 -7.587 1.00 91.31 287 GLY A O 1
ATOM 2119 N N . GLY A 1 288 ? -12.931 3.109 -6.527 1.00 93.69 288 GLY A N 1
ATOM 2120 C CA . GLY A 1 288 ? -13.445 2.162 -5.537 1.00 93.69 288 GLY A CA 1
ATOM 2121 C C . GLY A 1 288 ? -14.150 2.839 -4.359 1.00 93.69 288 GLY A C 1
ATOM 2122 O O . GLY A 1 288 ? -14.170 4.064 -4.229 1.00 93.69 288 GLY A O 1
ATOM 2123 N N . GLN A 1 289 ? -14.732 2.025 -3.479 1.00 96.25 289 GLN A N 1
ATOM 2124 C CA . GLN A 1 289 ? -15.420 2.508 -2.282 1.00 96.25 289 GLN A CA 1
ATOM 2125 C C . GLN A 1 289 ? -14.423 3.084 -1.265 1.00 96.25 289 GLN A C 1
ATOM 2127 O O . GLN A 1 289 ? -13.393 2.471 -0.987 1.00 96.25 289 GLN A O 1
ATOM 2132 N N . VAL A 1 290 ? -14.756 4.221 -0.653 1.00 98.00 290 VAL A N 1
ATOM 2133 C CA . VAL A 1 290 ? -14.078 4.696 0.560 1.00 98.00 290 VAL A CA 1
ATOM 2134 C C . VAL A 1 290 ? -14.607 3.888 1.742 1.00 98.00 290 VAL A C 1
ATOM 2136 O O . VAL A 1 290 ? -15.797 3.939 2.045 1.00 98.00 290 VAL A O 1
ATOM 2139 N N . VAL A 1 291 ? -13.741 3.104 2.381 1.00 98.12 291 VAL A N 1
ATOM 2140 C CA . VAL A 1 291 ? -14.129 2.219 3.499 1.00 98.12 291 VAL A CA 1
ATOM 2141 C C . VAL A 1 291 ? -13.553 2.677 4.835 1.00 98.12 291 VAL A C 1
ATOM 2143 O O . VAL A 1 291 ? -13.999 2.210 5.881 1.00 98.12 291 VAL A O 1
ATOM 2146 N N . MET A 1 292 ? -12.591 3.600 4.807 1.00 98.31 292 MET A N 1
ATOM 2147 C CA . MET A 1 292 ? -11.910 4.109 5.991 1.00 98.31 292 MET A CA 1
ATOM 2148 C C . MET A 1 292 ? -11.419 5.539 5.750 1.00 98.31 292 MET A C 1
ATOM 2150 O O . MET A 1 292 ? -10.974 5.851 4.642 1.00 98.31 292 MET A O 1
ATOM 2154 N N . VAL A 1 293 ? -11.494 6.401 6.765 1.00 98.56 293 VAL A N 1
ATOM 2155 C CA . VAL A 1 293 ? -10.942 7.764 6.720 1.00 98.56 293 VAL A CA 1
ATOM 2156 C C . VAL A 1 293 ? -10.117 8.052 7.974 1.00 98.56 293 VAL A C 1
ATOM 2158 O O . VAL A 1 293 ? -10.644 7.961 9.085 1.00 98.56 293 VAL A O 1
ATOM 2161 N N . GLN A 1 294 ? -8.853 8.422 7.785 1.00 98.44 294 GLN A N 1
ATOM 2162 C CA . GLN A 1 294 ? -7.903 8.750 8.843 1.00 98.44 294 GLN A CA 1
ATOM 2163 C C . GLN A 1 294 ? -7.998 10.227 9.249 1.00 98.44 294 GLN A C 1
ATOM 2165 O O . GLN A 1 294 ? -8.151 11.119 8.405 1.00 98.44 294 GLN A O 1
ATOM 2170 N N . HIS A 1 295 ? -7.858 10.469 10.547 1.00 96.81 295 HIS A N 1
ATOM 2171 C CA . HIS A 1 295 ? -7.626 11.772 11.167 1.00 96.81 295 HIS A CA 1
ATOM 2172 C C . HIS A 1 295 ? -6.629 11.608 12.318 1.00 96.81 295 HIS A C 1
ATOM 2174 O O . HIS A 1 295 ? -6.518 10.527 12.890 1.00 96.81 295 HIS A O 1
ATOM 2180 N N . VAL A 1 296 ? -5.942 12.682 12.697 1.00 94.88 296 VAL A N 1
ATOM 2181 C CA . VAL A 1 296 ? -4.904 12.634 13.737 1.00 94.88 296 VAL A CA 1
ATOM 2182 C C . VAL A 1 296 ? -5.418 13.267 15.026 1.00 94.88 296 VAL A C 1
ATOM 2184 O O . VAL A 1 296 ? -5.994 14.357 15.005 1.00 94.88 296 VAL A O 1
ATOM 2187 N N . VAL A 1 297 ? -5.195 12.607 16.165 1.00 92.06 297 VAL A N 1
ATOM 2188 C CA . VAL A 1 297 ? -5.468 13.162 17.500 1.00 92.06 297 VAL A CA 1
ATOM 2189 C C . VAL A 1 297 ? -4.190 13.086 18.330 1.00 92.06 297 VAL A C 1
ATOM 2191 O O . VAL A 1 297 ? -3.754 12.007 18.727 1.00 92.06 297 VAL A O 1
ATOM 2194 N N . GLY A 1 298 ? -3.587 14.244 18.609 1.00 89.69 298 GLY A N 1
ATOM 2195 C CA . GLY A 1 298 ? -2.250 14.292 19.204 1.00 89.69 298 GLY A CA 1
ATOM 2196 C C . GLY A 1 298 ? -1.218 13.726 18.228 1.00 89.69 298 GLY A C 1
ATOM 2197 O O . GLY A 1 298 ? -1.089 14.241 17.127 1.00 89.69 298 GLY A O 1
ATOM 2198 N N . GLU A 1 299 ? -0.535 12.655 18.631 1.00 87.81 299 GLU A N 1
ATOM 2199 C CA . GLU A 1 299 ? 0.474 11.943 17.825 1.00 87.81 299 GLU A CA 1
ATOM 2200 C C . GLU A 1 299 ? -0.027 10.557 17.366 1.00 87.81 299 GLU A C 1
ATOM 2202 O O . GLU A 1 299 ? 0.775 9.674 17.060 1.00 87.81 299 GLU A O 1
ATOM 2207 N N . LEU A 1 300 ? -1.345 10.322 17.423 1.00 92.75 300 LEU A N 1
ATOM 2208 C CA . LEU A 1 300 ? -1.947 9.029 17.111 1.00 92.75 300 LEU A CA 1
ATOM 2209 C C . LEU A 1 300 ? -2.954 9.135 15.967 1.00 92.75 300 LEU A C 1
ATOM 2211 O O . LEU A 1 300 ? -3.907 9.926 16.020 1.00 92.75 300 LEU A O 1
ATOM 2215 N N . ASP A 1 301 ? -2.775 8.259 14.990 1.00 95.50 301 ASP A N 1
ATOM 2216 C CA . ASP A 1 301 ? -3.595 8.184 13.794 1.00 95.50 301 ASP A CA 1
ATOM 2217 C C . ASP A 1 301 ? -4.847 7.340 14.057 1.00 95.50 301 ASP A C 1
ATOM 2219 O O . ASP A 1 301 ? -4.792 6.176 14.452 1.00 95.50 301 ASP A O 1
ATOM 2223 N N . HIS A 1 302 ? -6.009 7.972 13.915 1.00 97.25 302 HIS A N 1
ATOM 2224 C CA . HIS A 1 302 ? -7.313 7.386 14.186 1.00 97.25 302 HIS A CA 1
ATOM 2225 C C . HIS A 1 302 ? -8.085 7.163 12.892 1.00 97.25 302 HIS A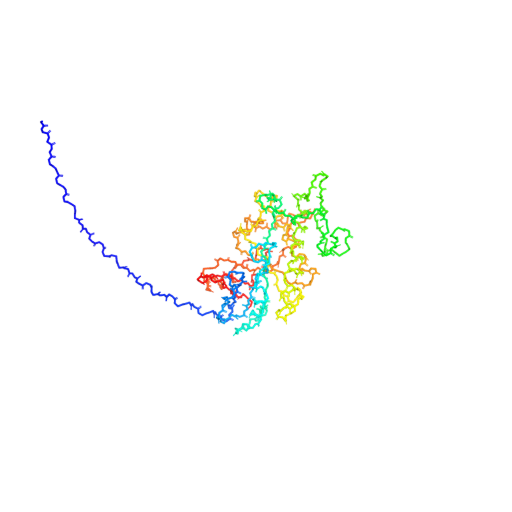 C 1
ATOM 2227 O O . HIS A 1 302 ? -8.252 8.067 12.071 1.00 97.25 302 HIS A O 1
ATOM 2233 N N . ASP A 1 303 ? -8.717 6.000 12.788 1.00 97.81 303 ASP A N 1
ATOM 2234 C CA . ASP A 1 303 ? -9.397 5.574 11.572 1.00 97.81 303 ASP A CA 1
ATOM 2235 C C . ASP A 1 303 ? -10.895 5.448 11.772 1.00 97.81 303 ASP A C 1
ATOM 2237 O O . ASP A 1 303 ? -11.383 4.604 12.519 1.00 97.81 303 ASP A O 1
ATOM 2241 N N . THR A 1 304 ? -11.677 6.247 11.063 1.00 97.44 304 THR A N 1
ATOM 2242 C CA . THR A 1 304 ? -13.132 6.092 11.054 1.00 97.44 304 THR A CA 1
ATOM 2243 C C . THR A 1 304 ? -13.529 5.090 9.978 1.00 97.44 304 THR A C 1
ATOM 2245 O O . THR A 1 304 ? -13.317 5.343 8.794 1.00 97.44 304 THR A O 1
ATOM 2248 N N . SER A 1 305 ? -14.147 3.971 10.366 1.00 97.50 305 SER A N 1
ATOM 2249 C CA . SER A 1 305 ? -14.743 3.048 9.391 1.00 97.50 305 SER A CA 1
ATOM 2250 C C . SER A 1 305 ? -15.969 3.669 8.713 1.00 97.50 305 SER A C 1
ATOM 2252 O O . SER A 1 305 ? -16.839 4.239 9.381 1.00 97.50 305 SER A O 1
ATOM 2254 N N . CYS A 1 306 ? -16.057 3.509 7.391 1.00 97.06 306 CYS A N 1
ATOM 2255 C CA . CYS A 1 306 ? -17.175 3.962 6.561 1.00 97.06 306 CYS A CA 1
ATOM 2256 C C . CYS A 1 306 ? -18.204 2.853 6.256 1.00 97.06 306 CYS A C 1
ATOM 2258 O O . CYS A 1 306 ? -19.197 3.134 5.587 1.00 97.06 306 CYS A O 1
ATOM 2260 N N . LEU A 1 307 ? -17.989 1.621 6.746 1.00 93.88 307 LEU A N 1
ATOM 2261 C CA . LEU A 1 307 ? -18.806 0.421 6.478 1.00 93.88 307 LEU A CA 1
ATOM 2262 C C . LEU A 1 307 ? -20.016 0.254 7.400 1.00 93.88 307 LEU A C 1
ATOM 2264 O O . LEU A 1 307 ? -19.827 0.351 8.636 1.00 93.88 307 LEU A O 1
#

Radius of gyration: 24.18 Å; chains: 1; bounding box: 48×96×56 Å

Sequence (307 aa):
MRALVRTYLTLLASALVLVALAGPAAAAVPGPRTGVDVSWPQCGTQPSDRFAFAVVGVNGGISSTTNPCLAEQLAWAHAIPGSIVPGQPRVQLYVNTANPGKVLEAYAVTTWPTDDVDPRGRRSTGTVDERRRNPYGPCTTTQGRTSGANDLACSWQYGWNRAVESVDERFAPAAREAGLSDRAADYTWWLDVETMNSWQEGGTGALARNTAALEGMAQMYRSEGARVGLYSTAHQWRQVVGGTLDVAPGAVPVVGAALLGLPSWLAGASDAHDARLTCAAATGLTGGQVVMVQHVVGELDHDTSCL

Foldseek 3Di:
DDDDDDDDDDDDDDDPPPPDPPDPDDQPQADLQKAFEDFLVCAVNDDPGAGQAYEYEAARQALPHGGPCRLVVQLCLVVRHGHHDPPDDSYAYEGEFAQQQPCCVVVVPPQQDAWQQAPVRDGQPPDPPPLSHLQVDMFHHDPPDPHTHLALSSLLSSLLNSLVCSLPVTQLVSCVSNVHDSQLLVHEYEYEQAPSYNAQADDQRRLLSLLSSPLSNLSNSVVSNHAYAYEDACVSLCRRNRQEQPQDPPDGPRRNPSVAQGEYAHEDQADPVSFQVCQVPPAHSRRHHHQWYWHDDDNIIMIRGSD

Organism: NCBI:txid546874

InterPro domains:
  IPR017853 Glycoside hydrolase superfamily [SSF51445] (143-243)

Secondary structure (DSSP, 8-state):
-------------------------PPPPPPTTEEEEE-GGGTT----S--S-EEEESSTTSTTS--TTHHHHHHHHHH------TTS-SEEEEEE----TT-TTTTT-----SSSB-TTS-BSSS-S-GGG--TT----PPTT-SS--SSHHHHHHHHHHHHHHIIIIIIHHHHHHTTS---GGGSEEEEE--TTS-PPPSSHHHHHHHHHHHHHHHHHHHHTT-EEEEEE-HHHHHHHT-SS----TT-SSPTTGGGTT--EEEEEESSHHHHHHHHHHPPPTTS--EEEEEEEETTEEEEEE--